Protein AF-J9EXS9-F1 (afdb_monomer)

pLDDT: mean 72.73, std 11.35, range [44.78, 90.0]

InterPro domains:
  IPR000276 G protein-coupled receptor, rhodopsin-like [PF00001] (3-166)
  IPR017452 GPCR, rhodopsin-like, 7TM [PS50262] (1-184)
  IPR052954 GPCR_Ligand_Interaction [PTHR46641] (2-183)

Structure (mmCIF, N/CA/C/O backbone):
data_AF-J9EXS9-F1
#
_entry.id   AF-J9EXS9-F1
#
loop_
_atom_site.group_PDB
_atom_site.id
_atom_site.type_symbol
_atom_site.label_atom_id
_atom_site.label_alt_id
_atom_site.label_comp_id
_atom_site.label_asym_id
_atom_site.label_entity_id
_atom_site.label_seq_id
_atom_site.pdbx_PDB_ins_code
_atom_site.Cartn_x
_atom_site.Cartn_y
_atom_site.Cartn_z
_atom_site.occupancy
_atom_site.B_iso_or_equiv
_atom_site.auth_seq_id
_atom_site.auth_comp_id
_atom_site.auth_asym_id
_atom_site.auth_atom_id
_atom_site.pdbx_PDB_model_num
ATOM 1 N N . MET A 1 1 ? 13.878 10.535 8.252 1.00 47.38 1 MET A N 1
ATOM 2 C CA . MET A 1 1 ? 14.047 11.135 9.601 1.00 47.38 1 MET A CA 1
ATOM 3 C C . MET A 1 1 ? 12.723 11.666 10.164 1.00 47.38 1 MET A C 1
ATOM 5 O O . MET A 1 1 ? 12.396 11.347 11.299 1.00 47.38 1 MET A O 1
ATOM 9 N N . THR A 1 2 ? 11.905 12.379 9.381 1.00 45.53 2 THR A N 1
ATOM 10 C CA . THR A 1 2 ? 10.565 12.872 9.781 1.00 45.53 2 THR A CA 1
ATOM 11 C C . THR A 1 2 ? 9.532 11.770 10.065 1.00 45.53 2 THR A C 1
ATOM 13 O O . THR A 1 2 ? 8.655 11.954 10.902 1.00 45.53 2 THR A O 1
ATOM 16 N N . THR A 1 3 ? 9.672 10.581 9.473 1.00 48.91 3 THR A N 1
ATOM 17 C CA . THR A 1 3 ? 8.828 9.413 9.782 1.00 48.91 3 THR A CA 1
ATOM 18 C C . THR A 1 3 ? 9.137 8.786 11.145 1.00 48.91 3 THR A C 1
ATOM 20 O O . THR A 1 3 ? 8.226 8.304 11.808 1.00 48.91 3 THR A O 1
ATOM 23 N N . GLY A 1 4 ? 10.385 8.851 11.623 1.00 53.47 4 GLY A N 1
ATOM 24 C CA . GLY A 1 4 ? 10.795 8.252 12.900 1.00 53.47 4 GLY A CA 1
ATOM 25 C C . GLY A 1 4 ? 10.179 8.941 14.122 1.00 53.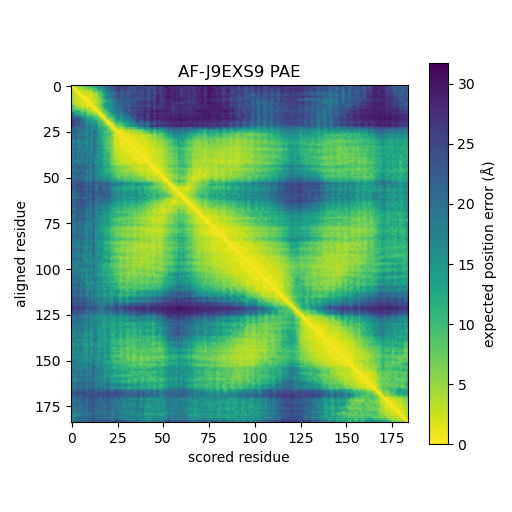47 4 GLY A C 1
ATOM 26 O O . GLY A 1 4 ? 9.710 8.268 15.037 1.00 53.47 4 GLY A O 1
ATOM 27 N N . MET A 1 5 ? 10.091 10.277 14.107 1.00 54.56 5 MET A N 1
ATOM 28 C CA . MET A 1 5 ? 9.453 11.059 15.180 1.00 54.56 5 MET A CA 1
ATOM 29 C C . MET A 1 5 ? 7.928 10.883 15.200 1.00 54.56 5 MET A C 1
ATOM 31 O O . MET A 1 5 ? 7.323 10.808 16.273 1.00 54.56 5 MET A O 1
ATOM 35 N N . SER A 1 6 ? 7.315 10.737 14.022 1.00 49.94 6 SER A N 1
ATOM 36 C CA . SER A 1 6 ? 5.894 10.408 13.887 1.00 49.94 6 SER A CA 1
ATOM 37 C C . SER A 1 6 ? 5.598 8.981 14.348 1.00 49.94 6 SER A C 1
ATOM 39 O O . SER A 1 6 ? 4.596 8.770 15.021 1.00 49.94 6 SER A O 1
ATOM 41 N N . VAL A 1 7 ? 6.493 8.021 14.090 1.00 62.84 7 VAL A N 1
ATOM 42 C CA . VAL A 1 7 ? 6.386 6.638 14.586 1.00 62.84 7 VAL A CA 1
ATOM 43 C C . VAL A 1 7 ? 6.587 6.569 16.099 1.00 62.84 7 VAL A C 1
ATOM 45 O O . VAL A 1 7 ? 5.831 5.877 16.767 1.00 62.84 7 VAL A O 1
ATOM 48 N N . HIS A 1 8 ? 7.522 7.326 16.676 1.00 55.06 8 HIS A N 1
ATOM 49 C CA . HIS A 1 8 ? 7.721 7.368 18.129 1.00 55.06 8 HIS A CA 1
ATOM 50 C C . HIS A 1 8 ? 6.489 7.929 18.861 1.00 55.06 8 HIS A C 1
ATOM 52 O O . HIS A 1 8 ? 6.029 7.356 19.851 1.00 55.06 8 HIS A O 1
ATOM 58 N N . ARG A 1 9 ? 5.882 9.004 18.331 1.00 61.94 9 ARG A N 1
ATOM 59 C CA . ARG A 1 9 ? 4.603 9.518 18.849 1.00 61.94 9 ARG A CA 1
ATOM 60 C C . ARG A 1 9 ? 3.434 8.574 18.560 1.00 61.94 9 ARG A C 1
ATOM 62 O O . ARG A 1 9 ? 2.596 8.399 19.434 1.00 61.94 9 ARG A O 1
ATOM 69 N N . TYR A 1 10 ? 3.393 7.917 17.402 1.00 54.88 10 TYR A N 1
ATOM 70 C CA . TYR A 1 10 ? 2.366 6.925 17.070 1.00 54.88 10 TYR A CA 1
ATOM 71 C C . TYR A 1 10 ? 2.441 5.704 17.992 1.00 54.88 10 TYR A C 1
ATOM 73 O O . TYR A 1 10 ? 1.424 5.274 18.510 1.00 54.88 10 TYR A O 1
ATOM 81 N N . ILE A 1 11 ? 3.627 5.180 18.291 1.00 59.03 11 ILE A N 1
ATOM 82 C CA . ILE A 1 11 ? 3.802 4.062 19.226 1.00 59.03 11 ILE A CA 1
ATOM 83 C C . ILE A 1 11 ? 3.424 4.493 20.651 1.00 59.03 11 ILE A C 1
ATOM 85 O O . ILE A 1 11 ? 2.763 3.739 21.351 1.00 59.03 11 ILE A O 1
ATOM 89 N N . GLY A 1 12 ? 3.739 5.721 21.069 1.00 48.00 12 GLY A N 1
ATOM 90 C CA . GLY A 1 12 ? 3.313 6.240 22.376 1.00 48.00 12 GLY A CA 1
ATOM 91 C C . GLY A 1 12 ? 1.805 6.523 22.501 1.00 48.00 12 GLY A C 1
ATOM 92 O O . GLY A 1 12 ? 1.259 6.439 23.599 1.00 48.00 12 GLY A O 1
ATOM 93 N N . VAL A 1 13 ? 1.120 6.846 21.395 1.00 47.88 13 VAL A N 1
ATOM 94 C CA . VAL A 1 13 ? -0.291 7.302 21.378 1.00 47.88 13 VAL A CA 1
ATOM 95 C C . VAL A 1 13 ? -1.271 6.230 20.883 1.00 47.88 13 VAL A C 1
ATOM 97 O O . VAL A 1 13 ? -2.438 6.251 21.265 1.00 47.88 13 VAL A O 1
ATOM 100 N N . CYS A 1 14 ? -0.817 5.280 20.064 1.00 51.56 14 CYS A N 1
ATOM 101 C CA . CYS A 1 14 ? -1.625 4.221 19.450 1.00 51.56 14 CYS A CA 1
ATOM 102 C C . CYS A 1 14 ? -1.530 2.873 20.188 1.00 51.56 14 CYS A C 1
ATOM 104 O O . CYS A 1 14 ? -2.340 1.983 19.942 1.00 51.56 14 CYS A O 1
ATOM 106 N N . LEU A 1 15 ? -0.603 2.735 21.147 1.00 57.59 15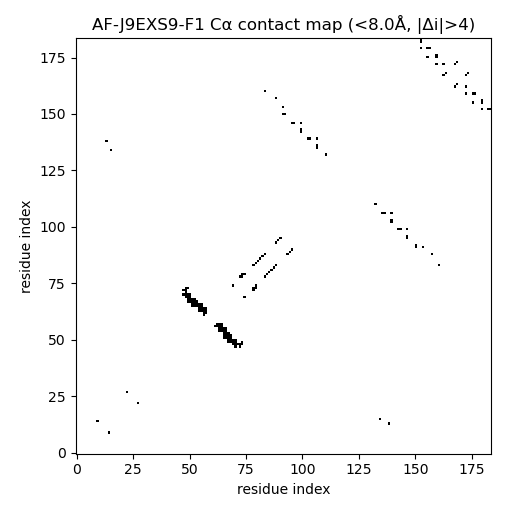 LEU A N 1
ATOM 107 C CA . LEU A 1 15 ? -0.531 1.600 22.078 1.00 57.59 15 LEU A CA 1
ATOM 108 C C . LEU A 1 15 ? -1.113 1.856 23.491 1.00 57.59 15 LEU A C 1
ATOM 110 O O . LEU A 1 15 ? -0.590 1.303 24.460 1.00 57.59 15 LEU A O 1
ATOM 114 N N . PRO A 1 16 ? -2.221 2.598 23.703 1.00 51.78 16 PRO A N 1
ATOM 115 C CA . PRO A 1 16 ? -2.965 2.421 24.926 1.00 51.78 16 PRO A CA 1
ATOM 116 C C . PRO A 1 16 ? -3.838 1.165 24.772 1.00 51.78 16 PRO A C 1
ATOM 118 O O . PRO A 1 16 ? -4.859 1.169 24.096 1.00 51.78 16 PRO A O 1
ATOM 121 N N . PHE A 1 17 ? -3.456 0.124 25.515 1.00 50.19 17 PHE A N 1
ATOM 122 C CA . PHE A 1 17 ? -4.386 -0.788 26.194 1.00 50.19 17 PHE A CA 1
ATOM 123 C C . PHE A 1 17 ? -5.139 -1.862 25.374 1.00 50.19 17 PHE A C 1
ATOM 125 O O . PHE A 1 17 ? -6.326 -1.743 25.098 1.00 50.19 17 PHE A O 1
ATOM 132 N N . LYS A 1 18 ? -4.485 -3.016 25.154 1.00 44.81 18 LYS A N 1
ATOM 133 C CA . LYS A 1 18 ? -4.826 -4.333 25.772 1.00 44.81 18 LYS A CA 1
ATOM 134 C C . LYS A 1 18 ? -4.000 -5.467 25.139 1.00 44.81 18 LYS A C 1
ATOM 136 O O . LYS A 1 18 ? -4.508 -6.408 24.534 1.00 44.81 18 LYS A O 1
ATOM 141 N N . THR A 1 19 ? -2.687 -5.405 25.324 1.00 44.88 19 THR A N 1
ATOM 142 C CA . THR A 1 19 ? -1.722 -6.364 24.757 1.00 44.88 19 THR A CA 1
ATOM 143 C C . THR A 1 19 ? -1.354 -7.481 25.739 1.00 44.88 19 THR A C 1
ATOM 145 O O . THR A 1 19 ? -0.181 -7.789 25.904 1.00 44.88 19 THR A O 1
ATOM 148 N N . SER A 1 20 ? -2.325 -8.090 26.429 1.00 45.16 20 SER A N 1
ATOM 149 C CA . SER A 1 20 ? -2.002 -9.191 27.358 1.00 45.16 20 SER A CA 1
ATOM 150 C C . SER A 1 20 ? -2.749 -10.501 27.093 1.00 45.16 20 SER A C 1
ATOM 152 O O . SER A 1 20 ? -2.193 -11.561 27.358 1.00 45.16 20 SER A O 1
ATOM 154 N N . THR A 1 21 ? -3.939 -10.491 26.481 1.00 47.03 21 THR A N 1
ATOM 155 C CA . THR A 1 21 ? -4.740 -11.731 26.364 1.00 47.03 21 THR A CA 1
ATOM 156 C C . THR A 1 21 ? -5.117 -12.166 24.945 1.00 47.03 21 THR A C 1
ATOM 158 O O . THR A 1 21 ? -5.264 -13.363 24.715 1.00 47.03 21 THR A O 1
ATOM 161 N N . LEU A 1 22 ? -5.225 -11.263 23.962 1.00 50.50 22 LEU A N 1
ATOM 162 C CA . LEU A 1 22 ? -5.700 -11.621 22.607 1.00 50.50 22 LEU A CA 1
ATOM 163 C C . LEU A 1 22 ? -4.576 -11.876 21.586 1.00 50.50 22 LEU A C 1
ATOM 165 O O . LEU A 1 22 ? -4.669 -12.787 20.755 1.00 50.50 22 LEU A O 1
ATOM 169 N N . LEU A 1 23 ? -3.466 -11.146 21.686 1.00 53.94 23 LEU A N 1
ATOM 170 C CA . LEU A 1 23 ? -2.300 -11.298 20.819 1.00 53.94 23 LEU A CA 1
ATOM 171 C C . LEU A 1 23 ? -1.182 -11.993 21.602 1.00 53.94 23 LEU A C 1
ATOM 173 O O . LEU A 1 23 ? -0.349 -11.343 22.224 1.00 53.94 23 LEU A O 1
ATOM 177 N N . LYS A 1 24 ? -1.133 -13.330 21.561 1.00 61.69 24 LYS A N 1
ATOM 178 C CA . LYS A 1 24 ? 0.101 -14.041 21.932 1.00 61.69 24 LYS A CA 1
ATOM 179 C C . LYS A 1 24 ? 1.231 -13.462 21.078 1.00 61.69 24 LYS A C 1
ATOM 181 O O . LYS A 1 24 ? 1.149 -13.5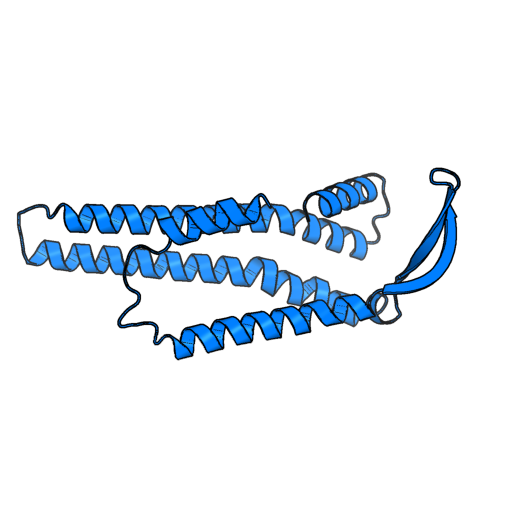52 19.853 1.00 61.69 24 LYS A O 1
ATOM 186 N N . THR A 1 25 ? 2.263 -12.903 21.707 1.00 65.00 25 THR A N 1
ATOM 187 C CA . THR A 1 25 ? 3.398 -12.214 21.063 1.00 65.00 25 THR A CA 1
ATOM 188 C C . THR A 1 25 ? 3.993 -13.016 19.898 1.00 65.00 25 THR A C 1
ATOM 190 O O . THR A 1 25 ? 4.372 -12.447 18.879 1.00 65.00 25 THR A O 1
ATOM 193 N N . ALA A 1 26 ? 3.973 -14.351 19.991 1.00 72.69 26 ALA A N 1
ATOM 194 C CA . ALA A 1 26 ? 4.387 -15.262 18.924 1.00 72.69 26 ALA A CA 1
ATOM 195 C C . ALA A 1 26 ? 3.567 -15.127 17.622 1.00 72.69 26 ALA A C 1
ATOM 197 O O . ALA A 1 26 ? 4.149 -15.063 16.544 1.00 72.69 26 ALA A O 1
ATOM 198 N N . ARG A 1 27 ? 2.230 -15.031 17.697 1.00 74.44 27 ARG A N 1
ATOM 199 C CA . ARG A 1 27 ? 1.368 -14.897 16.504 1.00 74.44 27 ARG A CA 1
ATOM 200 C C . ARG A 1 27 ? 1.580 -13.559 15.803 1.00 74.44 27 ARG A C 1
ATOM 202 O O . ARG A 1 27 ? 1.634 -13.509 14.581 1.00 74.44 27 ARG A O 1
ATOM 209 N N . VAL A 1 28 ? 1.760 -12.494 16.583 1.00 74.75 28 VAL A N 1
ATOM 210 C CA . VAL A 1 28 ? 2.062 -11.153 16.055 1.00 74.75 28 VAL A CA 1
ATOM 211 C C . VAL A 1 28 ? 3.414 -11.139 15.364 1.00 74.75 28 VAL A C 1
ATOM 213 O O . VAL A 1 28 ? 3.541 -10.607 14.268 1.00 74.75 28 VAL A O 1
ATOM 216 N N . ARG A 1 29 ? 4.419 -11.771 15.977 1.00 75.69 29 ARG A N 1
ATOM 217 C CA . ARG A 1 29 ? 5.761 -11.869 15.404 1.00 75.69 29 ARG A CA 1
ATOM 218 C C . ARG A 1 29 ? 5.755 -12.627 14.079 1.00 75.69 29 ARG A C 1
ATOM 220 O O . ARG A 1 29 ? 6.375 -12.159 13.132 1.00 75.69 29 ARG A O 1
ATOM 227 N N . ILE A 1 30 ? 5.027 -13.743 13.991 1.00 82.88 30 ILE A N 1
ATOM 228 C CA . ILE A 1 30 ? 4.861 -14.496 12.736 1.00 82.88 30 ILE A CA 1
ATOM 229 C C . ILE A 1 30 ? 4.159 -13.639 11.677 1.00 82.88 30 ILE A C 1
ATOM 231 O O . ILE A 1 30 ? 4.615 -13.595 10.540 1.00 82.88 30 ILE A O 1
ATOM 235 N N . PHE A 1 31 ? 3.100 -12.913 12.046 1.00 78.88 31 PHE A N 1
ATOM 236 C CA . PHE A 1 31 ? 2.395 -12.018 11.126 1.00 78.88 31 PHE A CA 1
ATOM 237 C C . PHE A 1 31 ? 3.306 -10.903 10.586 1.00 78.88 31 PHE A C 1
ATOM 239 O O . PHE A 1 31 ? 3.368 -10.692 9.379 1.00 78.88 31 PHE A O 1
ATOM 246 N N . ILE A 1 32 ? 4.074 -10.241 11.457 1.00 79.56 32 ILE A N 1
ATOM 247 C CA . ILE A 1 32 ? 5.031 -9.199 11.052 1.00 79.56 32 ILE A CA 1
ATOM 248 C C . ILE A 1 32 ? 6.126 -9.781 10.149 1.00 79.56 32 ILE A C 1
ATOM 250 O O . ILE A 1 32 ? 6.434 -9.197 9.115 1.00 79.56 32 ILE A O 1
ATOM 254 N N . LEU A 1 33 ? 6.698 -10.938 10.502 1.00 85.62 33 LEU A N 1
ATOM 255 C CA . LEU A 1 33 ? 7.713 -11.601 9.676 1.00 85.62 33 LEU A CA 1
ATOM 256 C C . LEU A 1 33 ? 7.159 -12.011 8.308 1.00 85.62 33 LEU A C 1
ATOM 258 O O . LEU A 1 33 ? 7.846 -11.852 7.304 1.00 85.62 33 LEU A O 1
ATOM 262 N N . SER A 1 34 ? 5.915 -12.486 8.259 1.00 85.19 34 SER A N 1
ATOM 263 C CA . SER A 1 34 ? 5.229 -12.808 7.008 1.00 85.19 34 SER A CA 1
ATOM 264 C C . SER A 1 34 ? 5.035 -11.566 6.138 1.00 85.19 34 SER A C 1
ATOM 266 O O . SER A 1 34 ? 5.348 -11.619 4.952 1.00 85.19 34 SER A O 1
ATOM 268 N N . LEU A 1 35 ? 4.614 -10.436 6.717 1.00 82.69 35 LEU A N 1
ATOM 269 C CA . LEU A 1 35 ? 4.498 -9.167 5.993 1.00 82.69 35 LEU A CA 1
ATOM 270 C C . LEU A 1 35 ? 5.848 -8.670 5.467 1.00 82.69 35 LEU A C 1
ATOM 272 O O . LEU A 1 35 ? 5.924 -8.203 4.333 1.00 82.69 35 LEU A O 1
ATOM 276 N N . LEU A 1 36 ? 6.916 -8.787 6.259 1.00 83.25 36 LEU A N 1
ATOM 277 C CA . LEU A 1 36 ? 8.266 -8.414 5.831 1.00 83.25 36 LEU A CA 1
ATOM 278 C C . LEU A 1 36 ? 8.765 -9.311 4.696 1.00 83.25 36 LEU A C 1
ATOM 280 O O . LEU A 1 36 ? 9.259 -8.803 3.693 1.00 83.25 36 LEU A O 1
ATOM 284 N N . GLY A 1 37 ? 8.595 -10.629 4.822 1.00 88.12 37 GLY A N 1
ATOM 285 C CA . GLY A 1 37 ? 8.959 -11.582 3.775 1.00 88.12 37 GLY A CA 1
ATOM 286 C C . GLY A 1 37 ? 8.172 -11.346 2.487 1.00 88.12 37 GLY A C 1
ATOM 287 O O . GLY A 1 37 ? 8.758 -11.283 1.410 1.00 88.12 37 GLY A O 1
ATOM 288 N N . PHE A 1 38 ? 6.860 -11.130 2.599 1.00 86.31 38 PHE A N 1
ATOM 289 C CA . PHE A 1 38 ? 6.005 -10.784 1.468 1.00 86.31 38 PHE A CA 1
ATOM 290 C C . PHE A 1 38 ? 6.430 -9.465 0.815 1.00 86.31 38 PHE A C 1
ATOM 292 O O . PHE A 1 38 ? 6.540 -9.399 -0.404 1.00 86.31 38 PHE A O 1
ATOM 299 N N . SER A 1 39 ? 6.731 -8.435 1.611 1.00 81.25 39 SER A N 1
ATOM 300 C CA . SER A 1 39 ? 7.224 -7.152 1.106 1.00 81.25 39 SER A CA 1
ATOM 301 C C . SER A 1 39 ? 8.535 -7.317 0.339 1.00 81.25 39 SER A C 1
ATOM 303 O O . SER A 1 39 ? 8.660 -6.803 -0.770 1.00 81.25 39 SER A O 1
ATOM 305 N N . LEU A 1 40 ? 9.495 -8.079 0.869 1.00 85.44 40 LEU A N 1
ATOM 306 C CA . LEU A 1 40 ? 10.756 -8.349 0.175 1.00 85.44 40 LEU A CA 1
ATOM 307 C C . LEU A 1 40 ? 10.527 -9.092 -1.142 1.00 85.44 40 LEU A C 1
ATOM 309 O O . LEU A 1 40 ? 11.044 -8.667 -2.170 1.00 85.44 40 LEU A O 1
ATOM 313 N N . LEU A 1 41 ? 9.716 -10.150 -1.132 1.00 86.88 41 LEU A N 1
ATOM 314 C CA . LEU A 1 41 ? 9.386 -10.926 -2.330 1.00 86.88 41 LEU A CA 1
ATOM 315 C C . LEU A 1 41 ? 8.643 -10.093 -3.379 1.00 86.88 41 LEU A C 1
ATOM 317 O O . LEU A 1 41 ? 8.913 -10.218 -4.566 1.00 86.88 41 LEU A O 1
ATOM 321 N N . PHE A 1 42 ? 7.723 -9.226 -2.963 1.00 82.62 42 PHE A N 1
ATOM 322 C CA . PHE A 1 42 ? 6.989 -8.369 -3.888 1.00 82.62 42 PHE A CA 1
ATOM 323 C C . PHE A 1 42 ? 7.869 -7.247 -4.453 1.00 82.62 42 PHE A C 1
ATOM 325 O O . PHE A 1 42 ? 7.718 -6.867 -5.606 1.00 82.62 42 PHE A O 1
ATOM 332 N N . ASN A 1 43 ? 8.815 -6.723 -3.670 1.00 81.56 43 ASN A N 1
ATOM 333 C CA . ASN A 1 43 ? 9.740 -5.693 -4.141 1.00 81.56 43 ASN A CA 1
ATOM 334 C C . ASN A 1 43 ? 10.931 -6.268 -4.923 1.00 81.56 43 ASN A C 1
ATOM 336 O O . ASN A 1 43 ? 11.525 -5.545 -5.718 1.00 81.56 43 ASN A O 1
ATOM 340 N N . ILE A 1 44 ? 11.285 -7.550 -4.761 1.00 84.94 44 ILE A N 1
ATOM 341 C CA . ILE A 1 44 ? 12.411 -8.142 -5.499 1.00 84.94 44 ILE A CA 1
ATOM 342 C C . ILE A 1 44 ? 12.150 -8.162 -7.009 1.00 84.94 44 ILE A C 1
ATOM 344 O O . ILE A 1 44 ? 13.074 -7.973 -7.795 1.00 84.94 44 ILE A O 1
ATOM 348 N N . THR A 1 45 ? 10.890 -8.322 -7.427 1.00 81.38 45 THR A N 1
ATOM 349 C CA . THR A 1 45 ? 10.507 -8.358 -8.846 1.00 81.38 45 THR A CA 1
ATOM 350 C C . THR A 1 45 ? 10.839 -7.046 -9.558 1.00 81.38 45 THR A C 1
ATOM 352 O O . THR A 1 45 ? 11.278 -7.079 -10.705 1.00 81.38 45 THR A O 1
ATOM 355 N N . ARG A 1 46 ? 10.767 -5.903 -8.856 1.00 79.81 46 ARG A N 1
ATOM 356 C CA . ARG A 1 46 ? 11.159 -4.581 -9.379 1.00 79.81 46 ARG A CA 1
ATOM 357 C C . ARG A 1 46 ? 12.621 -4.518 -9.813 1.00 79.81 46 ARG A C 1
ATOM 359 O O . ARG A 1 46 ? 12.917 -3.833 -10.787 1.00 79.81 46 ARG A O 1
ATOM 366 N N . PHE A 1 47 ? 13.530 -5.230 -9.144 1.00 81.81 47 PHE A N 1
ATOM 367 C CA . PHE A 1 47 ? 14.942 -5.248 -9.549 1.00 81.81 47 PHE A CA 1
ATOM 368 C C . PHE A 1 47 ? 15.137 -5.902 -10.918 1.00 81.81 47 PHE A C 1
ATOM 370 O O . PHE A 1 47 ? 16.007 -5.489 -11.677 1.00 81.81 47 PHE A O 1
ATOM 377 N N . PHE A 1 48 ? 14.298 -6.877 -11.267 1.00 82.88 48 PHE A N 1
ATOM 378 C CA . PHE A 1 48 ? 14.360 -7.565 -12.556 1.00 82.88 48 PHE A CA 1
ATOM 379 C C . PHE A 1 48 ? 13.638 -6.813 -13.683 1.00 82.88 48 PHE A C 1
ATOM 381 O O . PHE A 1 48 ? 13.742 -7.197 -14.850 1.00 82.88 48 PHE A O 1
ATOM 388 N N . GLU A 1 49 ? 12.915 -5.735 -13.373 1.00 80.62 49 GLU A N 1
ATOM 389 C CA . GLU A 1 49 ? 12.200 -4.915 -14.359 1.00 80.62 49 GLU A CA 1
ATOM 390 C C . GLU A 1 49 ? 13.097 -3.903 -15.082 1.00 80.62 49 GLU A C 1
ATOM 392 O O . GLU A 1 49 ? 12.737 -3.428 -16.162 1.00 80.62 49 GLU A O 1
ATOM 397 N N . VAL A 1 50 ? 14.261 -3.576 -14.518 1.00 84.00 50 VAL A N 1
ATOM 398 C CA . VAL A 1 50 ? 15.160 -2.542 -15.039 1.00 84.00 50 VAL A CA 1
ATOM 399 C C . VAL A 1 50 ? 16.519 -3.149 -15.357 1.00 84.00 50 VAL A C 1
ATOM 401 O O . VAL A 1 50 ? 17.094 -3.872 -14.549 1.00 84.00 50 VAL A O 1
ATOM 404 N N . ARG A 1 51 ? 17.051 -2.838 -16.541 1.00 83.94 51 ARG A N 1
ATOM 405 C CA . ARG A 1 51 ? 18.401 -3.230 -16.960 1.00 83.94 51 ARG A CA 1
ATOM 406 C C . ARG A 1 51 ? 19.243 -1.999 -17.274 1.00 83.94 51 ARG A C 1
ATOM 408 O O . ARG A 1 51 ? 18.750 -1.040 -17.867 1.00 83.94 51 ARG A O 1
ATOM 415 N N . VAL A 1 52 ? 20.516 -2.042 -16.893 1.00 83.12 52 VAL A N 1
ATOM 416 C CA . VAL A 1 52 ? 21.506 -1.028 -17.273 1.00 83.12 52 VAL A CA 1
ATOM 417 C C . VAL A 1 52 ? 22.104 -1.449 -18.605 1.00 83.12 52 VAL A C 1
ATOM 419 O O . VAL A 1 52 ? 22.637 -2.551 -18.708 1.00 83.12 52 VAL A O 1
ATOM 422 N N . VAL A 1 53 ? 21.970 -0.604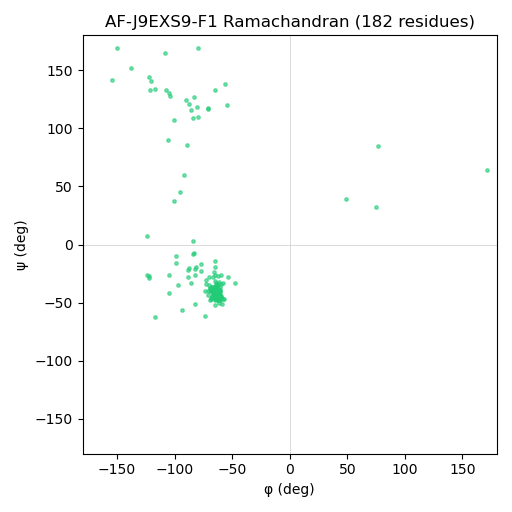 -19.625 1.00 81.19 53 VAL A N 1
ATOM 423 C CA . VAL A 1 53 ? 22.432 -0.949 -20.980 1.00 81.19 53 VAL A CA 1
ATOM 424 C C . VAL A 1 53 ? 23.726 -0.225 -21.330 1.00 81.19 53 VAL A C 1
ATOM 426 O O . VAL A 1 53 ? 24.615 -0.856 -21.877 1.00 81.19 53 VAL A O 1
ATOM 429 N N . ASN A 1 54 ? 23.855 1.061 -20.987 1.00 81.06 54 ASN A N 1
ATOM 430 C CA . ASN A 1 54 ? 25.013 1.897 -21.326 1.00 81.06 54 ASN A CA 1
ATOM 431 C C . ASN A 1 54 ? 25.248 2.980 -20.265 1.00 81.06 54 ASN A C 1
ATOM 433 O O . ASN A 1 54 ? 24.370 3.240 -19.446 1.00 81.06 54 ASN A O 1
ATOM 437 N N . ASN A 1 55 ? 26.390 3.666 -20.334 1.00 85.12 55 ASN A N 1
ATOM 438 C CA . ASN A 1 55 ? 26.655 4.883 -19.565 1.00 85.12 55 ASN A CA 1
ATOM 439 C C . ASN A 1 55 ? 26.567 6.105 -20.488 1.00 85.12 55 ASN A C 1
ATOM 441 O O . ASN A 1 55 ? 27.183 6.125 -21.551 1.00 85.12 55 ASN A O 1
ATOM 445 N N . CYS A 1 56 ? 25.812 7.125 -20.085 1.00 84.25 56 CYS A N 1
ATOM 446 C CA . CYS A 1 56 ? 25.692 8.392 -20.801 1.00 84.25 56 CYS A CA 1
ATOM 447 C C . CYS A 1 56 ? 26.443 9.490 -20.041 1.00 84.25 56 CYS A C 1
ATOM 449 O O . CYS A 1 56 ? 26.292 9.622 -18.825 1.00 84.25 56 CYS A O 1
ATOM 451 N N . PHE A 1 57 ? 27.252 10.281 -20.745 1.00 87.81 57 PHE A N 1
ATOM 452 C CA . PHE A 1 57 ? 27.937 11.424 -20.148 1.00 87.81 57 PHE A CA 1
ATOM 453 C C . PHE A 1 57 ? 26.987 12.621 -20.059 1.00 87.81 57 PHE A C 1
ATOM 455 O O . PHE A 1 57 ? 26.506 13.120 -21.078 1.00 87.81 57 PHE A O 1
ATOM 462 N N . ARG A 1 58 ? 26.717 13.102 -18.841 1.00 84.19 58 ARG A N 1
ATOM 463 C CA . ARG A 1 58 ? 25.890 14.293 -18.620 1.00 84.19 58 ARG A CA 1
ATOM 464 C C . ARG A 1 58 ? 26.784 15.504 -18.357 1.00 84.19 58 ARG A C 1
ATOM 466 O O . ARG A 1 58 ? 27.314 15.666 -17.260 1.00 84.19 58 ARG A O 1
ATOM 473 N N . SER A 1 59 ? 26.858 16.400 -19.341 1.00 86.62 59 SER A N 1
ATOM 474 C CA . SER A 1 59 ? 27.673 17.626 -19.302 1.00 86.62 59 SER A CA 1
ATOM 475 C C . SER A 1 59 ? 27.342 18.567 -18.136 1.00 86.62 59 SER A C 1
ATOM 477 O O . SER A 1 59 ? 28.239 19.180 -17.578 1.00 86.62 59 SER A O 1
ATOM 479 N N . ASN A 1 60 ? 26.076 18.639 -17.707 1.00 87.31 60 ASN A N 1
ATOM 480 C CA . ASN A 1 60 ? 25.639 19.520 -16.610 1.00 87.31 60 ASN A CA 1
ATOM 481 C C . ASN A 1 60 ? 26.217 19.157 -15.229 1.00 87.31 60 ASN A C 1
ATOM 483 O O . ASN A 1 60 ? 26.257 20.008 -14.350 1.00 87.31 60 ASN A O 1
ATOM 487 N N . ILE A 1 61 ? 26.628 17.903 -15.021 1.00 88.06 61 ILE A N 1
ATOM 488 C CA . ILE A 1 61 ? 27.206 17.435 -13.748 1.00 88.06 61 ILE A CA 1
ATOM 489 C C . ILE A 1 61 ? 28.592 16.803 -13.936 1.00 88.06 61 ILE A C 1
ATOM 491 O O . ILE A 1 61 ? 29.132 16.224 -13.000 1.00 88.06 61 ILE A O 1
ATOM 495 N N . ASN A 1 62 ? 29.143 16.892 -15.152 1.00 90.00 62 ASN A N 1
ATOM 496 C CA . ASN A 1 62 ? 30.443 16.352 -15.546 1.00 90.00 62 ASN A CA 1
ATOM 497 C C . ASN A 1 62 ? 30.677 14.882 -15.127 1.00 90.00 62 ASN A C 1
ATOM 499 O O . ASN A 1 62 ? 31.773 14.507 -14.715 1.00 90.00 62 ASN A O 1
ATOM 503 N N . ALA A 1 63 ? 29.638 14.043 -15.224 1.00 88.50 63 ALA A N 1
ATOM 504 C CA . ALA A 1 63 ? 29.672 12.655 -14.759 1.00 88.50 63 ALA A CA 1
ATOM 505 C C . ALA A 1 63 ? 29.002 11.680 -15.740 1.00 88.50 63 ALA A C 1
ATOM 507 O O . ALA A 1 63 ? 28.071 12.036 -16.470 1.00 88.50 63 ALA A O 1
ATOM 508 N N . PHE A 1 64 ? 29.463 10.426 -15.723 1.00 86.62 64 PHE A N 1
ATOM 509 C CA . PHE A 1 64 ? 28.823 9.309 -16.418 1.00 86.62 64 PHE A CA 1
ATOM 510 C C . PHE A 1 64 ? 27.682 8.746 -15.569 1.00 86.62 64 PHE A C 1
ATOM 512 O O . PHE A 1 64 ? 27.883 8.391 -14.410 1.00 86.62 64 PHE A O 1
ATOM 519 N N . ILE A 1 65 ? 26.491 8.647 -16.157 1.00 85.44 65 ILE A N 1
ATOM 520 C CA . ILE A 1 65 ? 25.288 8.132 -15.500 1.00 85.44 65 ILE A CA 1
ATOM 521 C C . ILE A 1 65 ? 24.832 6.867 -16.235 1.00 85.44 65 ILE A C 1
ATOM 523 O O . ILE A 1 65 ? 24.757 6.886 -17.469 1.00 85.44 65 ILE A O 1
ATOM 527 N N . PRO A 1 66 ? 24.497 5.778 -15.523 1.00 84.44 66 PRO A N 1
ATOM 528 C CA . PRO A 1 66 ? 23.935 4.587 -16.147 1.00 84.44 66 PRO A CA 1
ATOM 529 C C . PRO A 1 66 ? 22.560 4.882 -16.761 1.00 84.44 66 PRO A C 1
ATOM 531 O O . PRO A 1 66 ? 21.682 5.471 -16.130 1.00 84.44 66 PRO A O 1
ATOM 534 N N . VAL A 1 67 ? 22.364 4.442 -18.001 1.00 81.81 67 VAL A N 1
ATOM 535 C CA . VAL A 1 67 ? 21.092 4.497 -18.722 1.00 81.81 67 VAL A CA 1
ATOM 536 C C . VAL A 1 67 ? 20.280 3.258 -18.368 1.00 81.81 67 VAL A C 1
ATOM 538 O O . VAL A 1 67 ? 20.668 2.125 -18.671 1.00 81.81 67 VAL A O 1
ATOM 541 N N . LEU A 1 68 ? 19.141 3.498 -17.723 1.00 82.75 68 LEU A N 1
ATOM 542 C CA . LEU A 1 68 ? 18.181 2.483 -17.310 1.00 82.75 68 LEU A CA 1
ATOM 543 C C . LEU A 1 68 ? 17.155 2.277 -18.426 1.00 82.75 68 LEU A C 1
ATOM 545 O O . LEU A 1 68 ? 16.504 3.226 -18.860 1.00 82.75 68 LEU A O 1
ATOM 549 N N . VAL A 1 69 ? 17.005 1.037 -18.884 1.00 80.50 69 VAL A N 1
ATOM 550 C CA . VAL A 1 69 ? 16.042 0.649 -19.925 1.00 80.50 69 VAL A CA 1
ATOM 551 C C . VAL A 1 69 ? 15.124 -0.436 -19.353 1.00 80.50 69 VAL A C 1
ATOM 553 O O . VAL A 1 69 ? 15.597 -1.280 -18.582 1.00 80.50 69 VAL A O 1
ATOM 556 N N . PRO A 1 70 ? 13.824 -0.464 -19.707 1.00 82.62 70 PRO A N 1
ATOM 557 C CA . PRO A 1 70 ? 12.937 -1.554 -19.312 1.00 82.62 70 PRO A CA 1
ATOM 558 C C . PRO A 1 70 ? 13.477 -2.916 -19.779 1.00 82.62 70 PRO A C 1
ATOM 560 O O . PRO A 1 70 ? 13.982 -3.063 -20.900 1.00 82.62 70 PRO A O 1
ATOM 563 N N . SER A 1 71 ? 13.387 -3.921 -18.905 1.00 85.50 71 SER A N 1
ATOM 564 C CA . SER A 1 71 ? 13.736 -5.307 -19.220 1.00 85.50 71 SER A CA 1
ATOM 565 C C . SER A 1 71 ? 12.612 -6.012 -19.991 1.00 85.50 71 SER A C 1
ATOM 567 O O . SER A 1 71 ? 11.481 -5.529 -20.063 1.00 85.50 71 SER A O 1
ATOM 569 N N . ASN A 1 72 ? 12.897 -7.200 -20.536 1.00 84.38 72 ASN A N 1
ATOM 570 C CA . ASN A 1 72 ? 11.888 -8.019 -21.224 1.00 84.38 72 ASN A CA 1
ATOM 571 C C . ASN A 1 72 ? 10.709 -8.396 -20.305 1.00 84.38 72 ASN A C 1
ATOM 573 O O . ASN A 1 72 ? 9.599 -8.604 -20.788 1.00 84.38 72 ASN A O 1
ATOM 577 N N . LEU A 1 73 ? 10.934 -8.447 -18.985 1.00 82.56 73 LEU A N 1
ATOM 578 C CA . LEU A 1 73 ? 9.882 -8.692 -17.998 1.00 82.56 73 LEU A CA 1
ATOM 579 C C . LEU A 1 73 ? 8.915 -7.504 -17.919 1.00 82.56 73 LEU A C 1
ATOM 581 O O . LEU A 1 73 ? 7.704 -7.691 -17.990 1.00 82.56 73 LEU A O 1
ATOM 585 N N . ARG A 1 74 ? 9.451 -6.277 -17.853 1.00 80.81 74 ARG A N 1
ATOM 586 C CA . ARG A 1 74 ? 8.667 -5.030 -17.832 1.00 80.81 74 ARG A CA 1
ATOM 587 C C . ARG A 1 74 ? 7.877 -4.825 -19.126 1.00 80.81 74 ARG A C 1
ATOM 589 O O . ARG A 1 74 ? 6.776 -4.296 -19.072 1.00 80.81 74 ARG A O 1
ATOM 596 N N . LEU A 1 75 ? 8.419 -5.242 -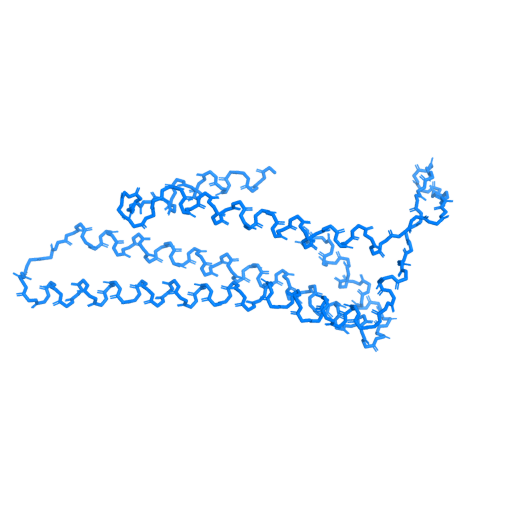20.270 1.00 81.44 75 LEU A N 1
ATOM 597 C CA . LEU A 1 75 ? 7.756 -5.121 -21.576 1.00 81.44 75 LEU A CA 1
ATOM 598 C C . LEU A 1 75 ? 6.655 -6.169 -21.800 1.00 81.44 75 LEU A C 1
ATOM 600 O O . LEU A 1 75 ? 5.819 -5.998 -22.684 1.00 81.44 75 LEU A O 1
ATOM 604 N N . ASN A 1 76 ? 6.625 -7.242 -21.007 1.00 85.38 76 ASN A N 1
ATOM 605 C CA . ASN A 1 76 ? 5.609 -8.275 -21.134 1.00 85.38 76 ASN A CA 1
ATOM 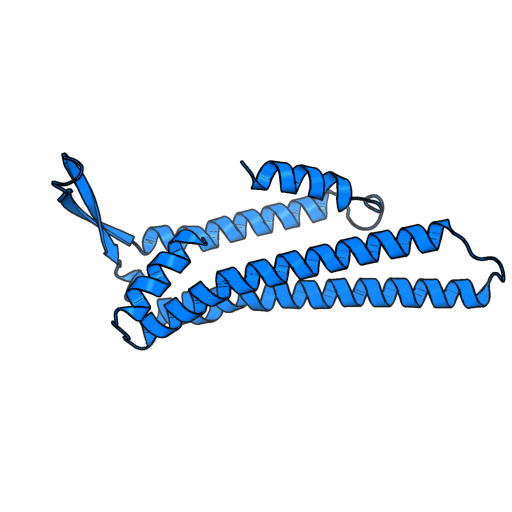606 C C . ASN A 1 76 ? 4.241 -7.750 -20.657 1.00 85.38 76 ASN A C 1
ATOM 608 O O . ASN A 1 76 ? 4.047 -7.421 -19.484 1.00 85.38 76 ASN A O 1
ATOM 612 N N . GLN A 1 77 ? 3.272 -7.698 -21.573 1.00 81.62 77 GLN A N 1
ATOM 613 C CA . GLN A 1 77 ? 1.937 -7.157 -21.314 1.00 81.62 77 GLN A CA 1
ATOM 614 C C . GLN A 1 77 ? 1.178 -7.936 -20.231 1.00 81.62 77 GLN A C 1
ATOM 616 O O . GLN A 1 77 ? 0.529 -7.329 -19.378 1.00 81.62 77 GLN A O 1
ATOM 621 N N . THR A 1 78 ? 1.307 -9.265 -20.207 1.00 84.00 78 THR A N 1
ATOM 622 C CA . THR A 1 78 ? 0.683 -10.123 -19.190 1.00 84.00 78 THR A CA 1
ATOM 623 C C . THR A 1 78 ? 1.252 -9.826 -17.806 1.00 84.00 78 THR A C 1
ATOM 625 O O . THR A 1 78 ? 0.500 -9.703 -16.839 1.00 84.00 78 THR A O 1
ATOM 628 N N . TYR A 1 79 ? 2.572 -9.637 -17.713 1.00 84.06 79 TYR A N 1
ATOM 629 C CA . TYR A 1 79 ? 3.224 -9.253 -16.462 1.00 84.06 79 TYR A CA 1
ATOM 630 C C . TYR A 1 79 ? 2.753 -7.874 -15.983 1.00 84.06 79 TYR A C 1
ATOM 632 O O . TYR A 1 79 ? 2.357 -7.738 -14.825 1.00 84.06 79 TYR A O 1
ATOM 640 N N . ARG A 1 80 ? 2.710 -6.864 -16.869 1.00 80.38 80 ARG A N 1
ATOM 641 C CA . ARG A 1 80 ? 2.211 -5.520 -16.517 1.00 80.38 80 ARG A CA 1
ATOM 642 C C . ARG A 1 80 ? 0.773 -5.565 -16.006 1.00 80.38 80 ARG A C 1
ATOM 644 O O . ARG A 1 80 ? 0.482 -4.988 -14.960 1.00 80.38 80 ARG A O 1
ATOM 651 N N . LEU A 1 81 ? -0.112 -6.278 -16.701 1.00 81.75 81 LEU A N 1
ATOM 652 C CA . LEU A 1 81 ? -1.524 -6.358 -16.335 1.00 81.75 81 LEU A CA 1
ATOM 653 C C . LEU A 1 81 ? -1.728 -7.055 -14.984 1.00 81.75 81 LEU A C 1
ATOM 655 O O . LEU A 1 81 ? -2.457 -6.548 -14.133 1.00 81.75 81 LEU A O 1
ATOM 659 N N . ILE A 1 82 ? -1.058 -8.184 -14.748 1.00 84.56 82 ILE A N 1
ATOM 660 C CA . ILE A 1 82 ? -1.181 -8.916 -13.481 1.00 84.56 82 ILE A CA 1
ATOM 661 C C . ILE A 1 82 ? -0.542 -8.128 -12.334 1.00 84.56 82 ILE A C 1
ATOM 663 O O . ILE A 1 82 ? -1.165 -7.963 -11.287 1.00 84.56 82 ILE A O 1
ATOM 667 N N . PHE A 1 83 ? 0.681 -7.626 -12.512 1.00 81.44 83 PHE A N 1
ATOM 668 C CA . PHE A 1 83 ? 1.460 -7.053 -11.415 1.00 81.44 83 PHE A CA 1
ATOM 669 C C . PHE A 1 83 ? 1.072 -5.600 -11.109 1.00 81.44 83 PHE A C 1
ATOM 671 O O . PHE A 1 83 ? 0.757 -5.275 -9.965 1.00 81.44 83 PHE A O 1
ATOM 678 N N . PHE A 1 84 ? 1.038 -4.731 -12.123 1.00 74.38 84 PHE A N 1
ATOM 679 C CA . PHE A 1 84 ? 0.693 -3.312 -11.959 1.00 74.38 84 PHE A CA 1
ATOM 680 C C . PHE A 1 84 ? -0.810 -3.063 -12.016 1.00 74.38 84 PHE A C 1
ATOM 682 O O . PHE A 1 84 ? -1.303 -2.183 -11.315 1.00 74.38 84 PHE A O 1
ATOM 689 N N . GLY A 1 85 ? -1.539 -3.843 -12.816 1.00 74.25 85 GLY A N 1
ATOM 690 C CA . GLY A 1 85 ? -2.994 -3.738 -12.898 1.00 74.25 85 GLY A CA 1
ATOM 691 C C . GLY A 1 85 ? -3.677 -4.317 -11.663 1.00 74.25 85 GLY A C 1
ATOM 692 O O . GLY A 1 85 ? -4.345 -3.592 -10.931 1.00 74.25 85 GLY A O 1
ATOM 693 N N . TRP A 1 86 ? -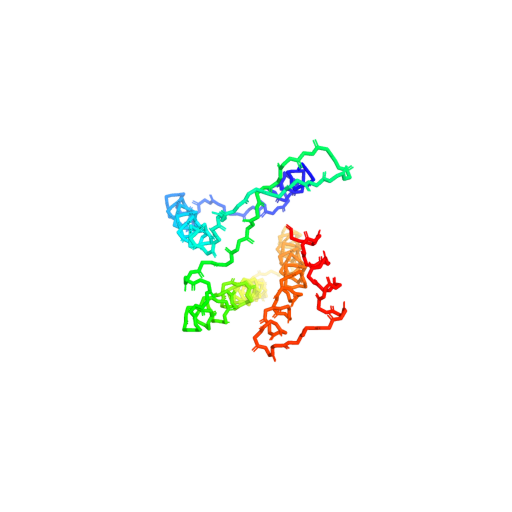3.497 -5.611 -11.398 1.00 82.44 86 TRP A N 1
ATOM 694 C CA . TRP A 1 86 ? -4.255 -6.301 -10.349 1.00 82.44 86 TRP A CA 1
ATOM 695 C C . TRP A 1 86 ? -3.547 -6.339 -8.996 1.00 82.44 86 TRP A C 1
ATOM 697 O O . TRP A 1 86 ? -4.104 -5.872 -8.003 1.00 82.44 86 TRP A O 1
ATOM 707 N N . ALA A 1 87 ? -2.326 -6.872 -8.928 1.00 83.88 87 ALA A N 1
ATOM 708 C CA . ALA A 1 87 ? -1.654 -7.128 -7.655 1.00 83.88 87 ALA A CA 1
ATOM 709 C C . ALA A 1 87 ? -1.359 -5.832 -6.888 1.00 83.88 87 ALA A C 1
ATOM 711 O O . ALA A 1 87 ? -1.708 -5.718 -5.713 1.00 83.88 87 ALA A O 1
ATOM 712 N N . TYR A 1 88 ? -0.791 -4.827 -7.558 1.00 80.50 88 TYR A N 1
ATOM 713 C CA . TYR A 1 88 ? -0.518 -3.526 -6.951 1.00 80.50 88 TYR A CA 1
ATOM 714 C C . TYR A 1 88 ? -1.807 -2.832 -6.488 1.00 80.50 88 TYR A C 1
ATOM 716 O O . TYR A 1 88 ? -1.862 -2.331 -5.368 1.00 80.50 88 TYR A O 1
ATOM 724 N N . THR A 1 89 ? -2.876 -2.874 -7.288 1.00 79.25 89 THR A N 1
ATOM 725 C CA . THR A 1 89 ? -4.178 -2.294 -6.917 1.00 79.25 89 THR A CA 1
ATOM 726 C C . THR A 1 89 ? -4.787 -2.984 -5.698 1.00 79.25 89 THR A C 1
ATOM 728 O O . THR A 1 89 ? -5.260 -2.324 -4.773 1.00 79.25 89 THR A O 1
ATOM 731 N N . ILE A 1 90 ? -4.745 -4.316 -5.644 1.00 84.12 90 ILE A N 1
ATOM 732 C CA . ILE A 1 90 ? -5.264 -5.070 -4.498 1.00 84.12 90 ILE A CA 1
ATOM 733 C C . ILE A 1 90 ? -4.474 -4.730 -3.231 1.00 84.12 90 ILE A C 1
ATOM 735 O O . ILE A 1 90 ? -5.068 -4.451 -2.190 1.00 84.12 90 ILE A O 1
ATOM 739 N N . LEU A 1 91 ? -3.144 -4.713 -3.313 1.00 82.25 91 LEU A N 1
ATOM 740 C CA . LEU A 1 91 ? -2.291 -4.467 -2.152 1.00 82.25 91 LEU A CA 1
ATOM 741 C C . LEU A 1 91 ? -2.350 -3.017 -1.666 1.00 82.25 91 LEU A C 1
ATOM 743 O O . LEU A 1 91 ? -2.392 -2.790 -0.459 1.00 82.25 91 LEU A O 1
ATOM 747 N N . MET A 1 92 ? -2.380 -2.045 -2.579 1.00 78.06 92 MET A N 1
ATOM 748 C CA . MET A 1 92 ? -2.343 -0.622 -2.226 1.00 78.06 92 MET A CA 1
ATOM 749 C C . MET A 1 92 ? -3.722 -0.012 -1.969 1.00 78.06 92 MET A C 1
ATOM 751 O O . MET A 1 92 ? -3.811 0.996 -1.274 1.00 78.06 92 MET A O 1
ATOM 755 N N . PHE A 1 93 ? -4.803 -0.598 -2.486 1.00 77.50 93 PHE A N 1
ATOM 756 C CA . PHE A 1 93 ? -6.155 -0.065 -2.297 1.00 77.50 93 PHE A CA 1
ATOM 757 C C . PHE A 1 93 ? -7.030 -1.044 -1.523 1.00 77.50 93 PHE A C 1
ATOM 759 O O . PHE A 1 93 ? -7.462 -0.743 -0.411 1.00 77.50 93 PHE A O 1
ATOM 766 N N . VAL A 1 94 ? -7.271 -2.238 -2.063 1.00 81.75 94 VAL A N 1
ATOM 767 C CA . VAL A 1 94 ? -8.256 -3.171 -1.486 1.00 81.75 94 VAL A CA 1
ATOM 768 C C . VAL A 1 94 ? -7.870 -3.591 -0.065 1.00 81.75 94 VAL A C 1
ATOM 770 O O . VAL A 1 94 ? -8.709 -3.587 0.837 1.00 81.75 94 VAL A O 1
ATOM 773 N N . LEU A 1 95 ? -6.600 -3.907 0.173 1.00 81.44 95 LEU A N 1
ATOM 774 C CA . LEU A 1 95 ? -6.115 -4.340 1.481 1.00 81.44 95 LEU A CA 1
ATOM 775 C C . LEU A 1 95 ? -6.229 -3.244 2.564 1.00 81.44 95 LEU A C 1
ATOM 777 O O . LEU A 1 95 ? -6.850 -3.512 3.595 1.00 81.44 95 LEU A O 1
ATOM 781 N N . PRO A 1 96 ? -5.731 -2.005 2.381 1.00 79.12 96 PRO A N 1
ATOM 782 C CA . PRO A 1 96 ? -5.906 -0.960 3.393 1.00 79.12 96 PRO A CA 1
ATOM 783 C C . PRO A 1 96 ? -7.375 -0.572 3.607 1.00 79.12 96 PRO A C 1
ATOM 785 O O . PRO A 1 96 ? -7.780 -0.354 4.751 1.00 79.12 96 PRO A O 1
ATOM 788 N N . PHE A 1 97 ? -8.201 -0.551 2.554 1.00 79.25 97 PHE A N 1
ATOM 789 C CA . PHE A 1 97 ? -9.638 -0.297 2.697 1.00 79.25 97 PHE A CA 1
ATOM 790 C C . PHE A 1 97 ? -10.350 -1.392 3.499 1.00 79.25 97 PHE A C 1
ATOM 792 O O . PHE A 1 97 ? -11.129 -1.086 4.404 1.00 79.25 97 PHE A O 1
ATOM 799 N N . THR A 1 98 ? -10.080 -2.667 3.210 1.00 81.81 98 THR A N 1
ATOM 800 C CA . THR A 1 98 ? -10.703 -3.786 3.939 1.00 81.81 98 THR A CA 1
ATOM 801 C C . THR A 1 98 ? -10.279 -3.804 5.405 1.00 81.81 98 THR A C 1
ATOM 803 O O . THR A 1 98 ? -11.133 -3.977 6.275 1.00 81.81 98 THR A O 1
ATOM 806 N N . LEU A 1 99 ? -9.005 -3.530 5.709 1.00 79.88 99 LEU A N 1
ATOM 807 C CA . LEU A 1 99 ? -8.531 -3.379 7.088 1.00 79.88 99 LEU A CA 1
ATOM 808 C C . LEU A 1 99 ? -9.251 -2.241 7.820 1.00 79.88 99 LEU A C 1
ATOM 810 O O . LEU A 1 99 ? -9.689 -2.433 8.953 1.00 79.88 99 LEU A O 1
ATOM 814 N N . LEU A 1 100 ? -9.432 -1.084 7.179 1.00 79.75 100 LEU A N 1
ATOM 815 C CA . LEU A 1 100 ? -10.152 0.052 7.758 1.00 79.75 100 LEU A CA 1
ATOM 816 C C . LEU A 1 100 ? -11.609 -0.303 8.069 1.00 79.75 100 LEU A C 1
ATOM 818 O O . LEU A 1 100 ? -12.094 0.003 9.157 1.00 79.75 100 LEU A O 1
ATOM 822 N N . ILE A 1 101 ? -12.300 -0.979 7.148 1.00 81.06 101 ILE A N 1
ATOM 823 C CA . ILE A 1 101 ? -13.685 -1.426 7.354 1.00 81.06 101 ILE A CA 1
ATOM 824 C C . ILE A 1 101 ? -13.757 -2.408 8.524 1.00 81.06 101 ILE A C 1
ATOM 826 O O . ILE A 1 101 ? -14.590 -2.238 9.415 1.00 81.06 101 ILE A O 1
ATOM 830 N N . ILE A 1 102 ? -12.867 -3.403 8.564 1.00 80.94 102 ILE A N 1
ATOM 831 C CA . ILE A 1 102 ? -12.841 -4.400 9.638 1.00 80.94 102 ILE A CA 1
ATOM 832 C C . ILE A 1 102 ? -12.569 -3.719 10.980 1.00 80.94 102 ILE A C 1
ATOM 834 O O . ILE A 1 102 ? -13.341 -3.915 11.916 1.00 80.94 102 ILE A O 1
ATOM 838 N N . LEU A 1 103 ? -11.539 -2.878 11.084 1.00 73.44 103 LEU A N 1
ATOM 839 C CA . LEU A 1 103 ? -11.194 -2.199 12.336 1.00 73.44 103 LEU A CA 1
ATOM 840 C C . LEU A 1 103 ? -12.322 -1.277 12.810 1.00 73.44 103 LEU A C 1
ATOM 842 O O . LEU A 1 103 ? -12.737 -1.374 13.964 1.00 73.44 103 LEU A O 1
ATOM 846 N N . ASN A 1 104 ? -12.896 -0.468 11.916 1.00 77.56 104 ASN A N 1
ATOM 847 C CA . ASN A 1 104 ? -14.035 0.386 12.258 1.00 77.56 104 ASN A CA 1
ATOM 848 C C . ASN A 1 104 ? -15.272 -0.431 12.661 1.00 77.56 104 ASN A C 1
ATOM 850 O O . ASN A 1 104 ? -15.992 -0.042 13.583 1.00 77.56 104 ASN A O 1
ATOM 854 N N . SER A 1 105 ? -15.508 -1.588 12.032 1.00 78.56 105 SER A N 1
ATOM 855 C CA . SER A 1 105 ? -16.603 -2.484 12.416 1.00 78.56 105 SER A CA 1
ATOM 856 C C . SER A 1 105 ? -16.392 -3.089 13.808 1.00 78.56 105 SER A C 1
ATOM 858 O O . SER A 1 105 ? -17.324 -3.105 14.610 1.00 78.56 105 SER A O 1
ATOM 860 N N . GLN A 1 106 ? -15.169 -3.519 14.140 1.00 78.56 106 GLN A N 1
ATOM 861 C CA . GLN A 1 106 ? -14.829 -4.078 15.452 1.00 78.56 106 GLN A CA 1
ATOM 862 C C . GLN A 1 106 ? -14.972 -3.029 16.555 1.00 78.56 106 GLN A C 1
ATOM 864 O O . GLN A 1 106 ? -15.553 -3.323 17.598 1.00 78.56 106 GLN A O 1
ATOM 869 N N . VAL A 1 107 ? -14.525 -1.795 16.305 1.00 73.31 107 VAL A N 1
ATOM 870 C CA . VAL A 1 107 ? -14.698 -0.666 17.231 1.00 73.31 107 VAL A CA 1
ATOM 871 C C . VAL A 1 107 ? -16.182 -0.373 17.447 1.00 73.31 107 VAL A C 1
ATOM 873 O O . VAL A 1 107 ? -16.643 -0.312 18.586 1.00 73.31 107 VAL A O 1
ATOM 876 N N . LEU A 1 108 ? -16.975 -0.285 16.374 1.00 75.12 108 LEU A N 1
ATOM 877 C CA . LEU A 1 108 ? -18.416 -0.050 16.489 1.00 75.12 108 LEU A CA 1
ATOM 878 C C . LEU A 1 108 ? -19.122 -1.170 17.272 1.00 75.12 108 LEU A C 1
ATOM 880 O O . LEU A 1 108 ? -20.012 -0.900 18.082 1.00 75.12 108 LEU A O 1
ATOM 884 N N . LEU A 1 109 ? -18.728 -2.428 17.055 1.00 78.19 109 LEU A N 1
ATOM 885 C CA . LEU A 1 109 ? -19.253 -3.576 17.793 1.00 78.19 109 LEU A CA 1
ATOM 886 C C . LEU A 1 109 ? -18.837 -3.551 19.271 1.00 78.19 109 LEU A C 1
ATOM 888 O O . LEU A 1 109 ? -19.677 -3.821 20.133 1.00 78.19 109 LEU A O 1
ATOM 892 N N . ALA A 1 110 ? -17.589 -3.190 19.580 1.00 74.69 110 ALA A N 1
ATOM 893 C CA . ALA A 1 110 ? -17.088 -3.056 20.947 1.00 74.69 110 ALA A CA 1
ATOM 894 C C . ALA A 1 110 ? -17.842 -1.962 21.721 1.00 74.69 110 ALA A C 1
ATOM 896 O O . ALA A 1 110 ? -18.338 -2.223 22.821 1.00 74.69 110 ALA A O 1
ATOM 897 N N . ILE A 1 111 ? -18.045 -0.792 21.103 1.00 70.31 111 ILE A N 1
ATOM 898 C CA . ILE A 1 111 ? -18.821 0.319 21.678 1.00 70.31 111 ILE A CA 1
ATOM 899 C C . ILE A 1 111 ? -20.279 -0.098 21.900 1.00 70.31 111 ILE A C 1
ATOM 901 O O . ILE A 1 111 ? -20.822 0.077 22.991 1.00 70.31 111 ILE A O 1
ATOM 905 N N . ARG A 1 112 ? -20.926 -0.722 20.903 1.00 76.62 112 ARG A N 1
ATOM 906 C CA . ARG A 1 112 ? -22.318 -1.198 21.037 1.00 76.62 112 ARG A CA 1
ATOM 907 C C . ARG A 1 112 ? -22.472 -2.244 22.139 1.00 76.62 112 ARG A C 1
ATOM 909 O O . ARG A 1 112 ? -23.485 -2.242 22.842 1.00 76.62 112 ARG A O 1
ATOM 916 N N . ARG A 1 113 ? -21.492 -3.138 22.296 1.00 76.50 113 ARG A N 1
ATOM 917 C CA . ARG A 1 113 ? -21.481 -4.151 23.358 1.00 76.50 113 ARG A CA 1
ATOM 918 C C . ARG A 1 113 ? -21.315 -3.504 24.732 1.00 76.50 113 ARG A C 1
ATOM 920 O O . ARG A 1 113 ? -22.080 -3.846 25.631 1.00 76.50 113 ARG A O 1
ATOM 927 N N . SER A 1 114 ? -20.394 -2.550 24.863 1.00 67.50 114 SER A N 1
ATOM 928 C CA . SER A 1 114 ? -20.192 -1.766 26.087 1.00 67.50 114 SER A CA 1
ATOM 929 C C . SER A 1 114 ? -21.472 -1.015 26.483 1.00 67.50 114 SER A C 1
ATOM 931 O O . SER A 1 114 ? -22.010 -1.225 27.570 1.00 67.50 114 SER A O 1
ATOM 933 N N . ASN A 1 115 ? -22.077 -0.272 25.550 1.00 68.19 115 ASN A N 1
ATOM 934 C CA . ASN A 1 115 ? -23.313 0.480 25.800 1.00 68.19 115 ASN A CA 1
ATOM 935 C C . ASN A 1 115 ? -24.504 -0.420 26.179 1.00 68.19 115 ASN A C 1
ATOM 937 O O . ASN A 1 115 ? -25.330 -0.036 27.008 1.00 68.19 115 ASN A O 1
ATOM 941 N N . ARG A 1 116 ? -24.597 -1.638 25.623 1.00 69.44 116 ARG A N 1
ATOM 942 C CA . ARG A 1 116 ? -25.627 -2.624 26.006 1.00 69.44 116 ARG A CA 1
ATOM 943 C C . ARG A 1 116 ? -25.449 -3.167 27.429 1.00 69.44 116 ARG A C 1
ATOM 945 O O . ARG A 1 116 ? -26.457 -3.416 28.087 1.00 69.44 116 ARG A O 1
ATOM 952 N N . LEU A 1 117 ? -24.211 -3.368 27.883 1.00 65.75 117 LEU A N 1
ATOM 953 C CA . LEU A 1 117 ? -23.896 -3.838 29.239 1.00 65.75 117 LEU A CA 1
ATOM 954 C C . LEU A 1 117 ? -24.175 -2.750 30.287 1.00 65.75 117 LEU A C 1
ATOM 956 O O . LEU A 1 117 ? -24.847 -3.026 31.279 1.00 65.75 117 LEU A O 1
ATOM 960 N N . HIS A 1 118 ? -23.787 -1.499 30.021 1.00 60.78 118 HIS A N 1
ATOM 961 C CA . HIS A 1 118 ? -24.030 -0.385 30.949 1.00 60.78 118 HIS A CA 1
ATOM 962 C C . HIS A 1 118 ? -25.505 -0.040 31.123 1.00 60.78 118 HIS A C 1
ATOM 964 O O . HIS A 1 118 ? -25.944 0.209 32.244 1.00 60.78 118 HIS A O 1
ATOM 970 N N . ARG A 1 119 ? -26.308 -0.135 30.056 1.00 58.44 119 ARG A N 1
ATOM 971 C CA . ARG A 1 119 ? -27.762 0.086 30.132 1.00 58.44 119 ARG A CA 1
ATOM 972 C C . ARG A 1 119 ? -28.495 -0.955 30.992 1.00 58.44 119 ARG A C 1
ATOM 974 O O . ARG A 1 119 ? -29.654 -0.739 31.327 1.00 58.44 119 ARG A O 1
ATOM 981 N N . ARG A 1 120 ? -27.847 -2.081 31.323 1.00 58.91 120 ARG A N 1
ATOM 982 C CA . ARG A 1 120 ? -28.393 -3.139 32.188 1.00 58.91 120 ARG A CA 1
ATOM 983 C C . ARG A 1 120 ? -27.914 -3.078 33.643 1.00 58.91 120 ARG A C 1
ATOM 985 O O . ARG A 1 120 ? -28.534 -3.754 34.454 1.00 58.91 120 ARG A O 1
ATOM 992 N N . GLN A 1 121 ? -26.844 -2.345 33.975 1.00 59.59 121 GLN A N 1
ATOM 993 C CA . GLN A 1 121 ? -26.181 -2.490 35.284 1.00 59.59 121 GLN A CA 1
ATOM 994 C C . GLN A 1 121 ? -26.084 -1.228 36.159 1.00 59.59 121 GLN A C 1
ATOM 996 O O . GLN A 1 121 ? -26.131 -1.405 37.370 1.00 59.59 121 GLN A O 1
ATOM 1001 N N . SER A 1 122 ? -26.020 0.009 35.637 1.00 50.94 122 SER A N 1
ATOM 1002 C CA . SER A 1 122 ? -25.853 1.186 36.520 1.00 50.94 122 SER A CA 1
ATOM 1003 C C . SER A 1 122 ? -26.390 2.501 35.947 1.00 50.94 122 SER A C 1
ATOM 1005 O O . SER A 1 122 ? -26.194 2.812 34.777 1.00 50.94 122 SER A O 1
ATOM 1007 N N . MET A 1 123 ? -26.994 3.312 36.823 1.00 55.41 123 MET A N 1
ATOM 1008 C CA . MET A 1 123 ? -27.472 4.686 36.582 1.00 55.41 123 MET A CA 1
ATOM 1009 C C . MET A 1 123 ? -26.357 5.750 36.750 1.00 55.41 123 MET A C 1
ATOM 1011 O O . MET A 1 123 ? -26.615 6.943 36.624 1.00 55.41 123 MET A O 1
ATOM 1015 N N . VAL A 1 124 ? -25.114 5.328 37.030 1.00 60.69 124 VAL A N 1
ATOM 1016 C CA . VAL A 1 124 ? -23.954 6.202 37.290 1.00 60.69 124 VAL A CA 1
ATOM 1017 C C . VAL A 1 124 ? -23.026 6.231 36.064 1.00 60.69 124 VAL A C 1
ATOM 1019 O O . VAL A 1 124 ? -22.634 5.161 35.591 1.00 60.69 124 VAL A O 1
ATOM 1022 N N . PRO A 1 125 ? -22.647 7.411 35.534 1.00 60.34 125 PRO A N 1
ATOM 1023 C CA . PRO A 1 125 ? -21.707 7.511 34.421 1.00 60.34 125 PRO A CA 1
ATOM 1024 C C . PRO A 1 125 ? -20.290 7.151 34.886 1.00 60.34 125 PRO A C 1
ATOM 1026 O O . PRO A 1 125 ? -19.711 7.860 35.702 1.00 60.34 125 PRO A O 1
ATOM 1029 N N . ASP A 1 126 ? -19.714 6.078 34.347 1.00 69.12 126 ASP A N 1
ATOM 1030 C CA . ASP A 1 126 ? -18.312 5.729 34.588 1.00 69.12 126 ASP A CA 1
ATOM 1031 C C . ASP A 1 126 ? -17.403 6.512 33.622 1.00 69.12 126 ASP A C 1
ATOM 1033 O O . ASP A 1 126 ? -17.385 6.287 32.406 1.00 69.12 126 ASP A O 1
ATOM 1037 N N . GLU A 1 127 ? -16.666 7.480 34.167 1.00 70.94 127 GLU A N 1
ATOM 1038 C CA . GLU A 1 127 ? -15.728 8.327 33.422 1.00 70.94 127 GLU A CA 1
ATOM 1039 C C . GLU A 1 127 ? -14.577 7.520 32.792 1.00 70.94 127 GLU A C 1
ATOM 1041 O O . GLU A 1 127 ? -14.066 7.898 31.732 1.00 70.94 127 GLU A O 1
ATOM 1046 N N . SER A 1 128 ? -14.211 6.367 33.367 1.00 70.38 128 SER A N 1
ATOM 1047 C CA . SER A 1 128 ? -13.123 5.528 32.851 1.00 70.38 128 SER A CA 1
ATOM 1048 C C . SER A 1 128 ? -13.457 4.911 31.482 1.00 70.38 128 SER A C 1
ATOM 1050 O O . SER A 1 128 ? -12.611 4.863 30.582 1.00 70.38 128 SER A O 1
ATOM 1052 N N . LEU A 1 129 ? -14.720 4.531 31.271 1.00 69.31 129 LEU A N 1
ATOM 1053 C CA . LEU A 1 129 ? -15.217 3.981 30.007 1.00 69.31 129 LEU A CA 1
ATOM 1054 C C . LEU A 1 129 ? -15.347 5.041 28.921 1.00 69.31 129 LEU A C 1
ATOM 1056 O O . LEU A 1 129 ? -14.944 4.802 27.782 1.00 69.31 129 LEU A O 1
ATOM 1060 N N . LYS A 1 130 ? -15.821 6.241 29.276 1.00 70.81 130 LYS A N 1
ATOM 1061 C CA . LYS A 1 130 ? -15.833 7.382 28.348 1.00 70.81 130 LYS A CA 1
ATOM 1062 C C . LYS A 1 130 ? -14.421 7.739 27.887 1.00 70.81 130 LYS A C 1
ATOM 1064 O O . LYS A 1 130 ? -14.222 8.116 26.730 1.00 70.81 130 LYS A O 1
ATOM 1069 N N . GLN A 1 131 ? -13.426 7.627 28.770 1.00 72.06 131 GLN A N 1
ATOM 1070 C CA . GLN A 1 131 ? -12.030 7.863 28.408 1.00 72.06 131 GLN A CA 1
ATOM 1071 C C . GLN A 1 131 ? -11.489 6.779 27.462 1.00 72.06 131 GLN A C 1
ATOM 1073 O O . GLN A 1 131 ? -10.776 7.115 26.512 1.00 72.06 131 GLN A O 1
ATOM 1078 N N . ALA A 1 132 ? -11.846 5.508 27.673 1.00 69.69 132 ALA A N 1
ATOM 1079 C CA . ALA A 1 132 ? -11.497 4.417 26.761 1.00 69.69 132 ALA A CA 1
ATOM 1080 C C . ALA A 1 132 ? -12.125 4.611 25.368 1.00 69.69 132 ALA A C 1
ATOM 1082 O O . ALA A 1 132 ? -11.414 4.561 24.366 1.00 69.69 132 ALA A O 1
ATOM 1083 N N . GLU A 1 133 ? -13.411 4.962 25.301 1.00 71.25 133 GLU A N 1
ATOM 1084 C CA . GLU A 1 133 ? -14.120 5.227 24.041 1.00 71.25 133 GLU A CA 1
ATOM 1085 C C . GLU A 1 133 ? -13.510 6.408 23.267 1.00 71.25 133 GLU A C 1
ATOM 1087 O O . GLU A 1 133 ? -13.353 6.358 22.045 1.00 71.25 133 GLU A O 1
ATOM 1092 N N . ARG A 1 134 ? -13.103 7.479 23.965 1.00 73.81 134 ARG A N 1
ATOM 1093 C CA . ARG A 1 134 ? -12.394 8.611 23.340 1.00 73.81 134 ARG A CA 1
ATOM 1094 C C . ARG A 1 134 ? -11.050 8.188 22.747 1.00 73.81 134 ARG A C 1
ATOM 1096 O O . ARG A 1 134 ? -10.743 8.611 21.633 1.00 73.81 134 ARG A O 1
ATOM 1103 N N . LYS A 1 135 ? -10.277 7.355 23.454 1.00 71.00 135 LYS A N 1
ATOM 1104 C CA . LYS A 1 135 ? -8.988 6.834 22.965 1.00 71.00 135 LYS A CA 1
ATOM 1105 C C . LYS A 1 135 ? -9.173 5.939 21.738 1.00 71.00 135 LYS A C 1
ATOM 1107 O O . LYS A 1 135 ? -8.494 6.144 20.736 1.00 71.00 135 LYS A O 1
ATOM 1112 N N . GLU A 1 136 ? -10.126 5.010 21.771 1.00 71.31 136 GLU A N 1
ATOM 1113 C CA . GLU A 1 136 ? -10.426 4.121 20.637 1.00 71.31 136 GLU A CA 1
ATOM 1114 C C . GLU A 1 136 ? -10.926 4.897 19.409 1.00 71.31 136 GLU A C 1
ATOM 1116 O O . GLU A 1 136 ? -10.491 4.646 18.278 1.00 71.31 136 GLU A O 1
ATOM 1121 N N . ARG A 1 137 ? -11.781 5.907 19.625 1.00 75.69 137 ARG A N 1
ATOM 1122 C CA . ARG A 1 137 ? -12.237 6.810 18.562 1.00 75.69 137 ARG A CA 1
ATOM 1123 C C . ARG A 1 137 ? -11.074 7.589 17.950 1.00 75.69 137 ARG A C 1
ATOM 1125 O O . ARG A 1 137 ? -10.988 7.688 16.729 1.00 75.69 137 ARG A O 1
ATOM 1132 N N . GLN A 1 138 ? -10.168 8.114 18.774 1.00 75.06 138 GLN A N 1
ATOM 1133 C CA . GLN A 1 138 ? -8.991 8.847 18.302 1.00 75.06 138 GLN A CA 1
ATOM 1134 C C . GLN A 1 138 ? -8.052 7.956 17.473 1.00 75.06 138 GLN A C 1
ATOM 1136 O O . GLN A 1 138 ? -7.578 8.391 16.424 1.00 75.06 138 GLN A O 1
ATOM 1141 N N . ILE A 1 139 ? -7.832 6.705 17.891 1.00 76.75 139 ILE A N 1
ATOM 1142 C CA . ILE A 1 139 ? -7.043 5.720 17.131 1.00 76.75 139 ILE A CA 1
ATOM 1143 C C . ILE A 1 139 ? -7.687 5.440 15.769 1.00 76.75 139 ILE A C 1
ATOM 1145 O O . ILE A 1 139 ? -7.002 5.475 14.749 1.00 76.75 139 ILE A O 1
ATOM 1149 N N . SER A 1 140 ? -9.003 5.222 15.736 1.00 77.25 140 SER A N 1
ATOM 1150 C CA . SER A 1 140 ? -9.740 4.955 14.493 1.00 77.25 140 SER A CA 1
ATOM 1151 C C . SER A 1 140 ? -9.650 6.131 13.516 1.00 77.25 140 SER A C 1
ATOM 1153 O O . SER A 1 140 ? -9.358 5.934 12.340 1.00 77.25 140 SER A O 1
ATOM 1155 N N . ILE A 1 141 ? -9.811 7.366 14.009 1.00 78.88 141 ILE A N 1
ATOM 1156 C CA . ILE A 1 141 ? -9.650 8.587 13.202 1.00 78.88 141 ILE A CA 1
ATOM 1157 C C . ILE A 1 141 ? -8.229 8.685 12.638 1.00 78.88 141 ILE A C 1
ATOM 1159 O O . ILE A 1 141 ? -8.057 8.990 11.459 1.00 78.88 141 ILE A O 1
ATOM 1163 N N . MET A 1 142 ? -7.211 8.390 13.450 1.00 78.56 142 MET A N 1
ATOM 1164 C CA . MET A 1 142 ? -5.820 8.402 12.997 1.00 78.56 142 MET A CA 1
ATOM 1165 C C . MET A 1 142 ? -5.559 7.349 11.908 1.00 78.56 142 MET A C 1
ATOM 1167 O O . MET A 1 142 ? -4.920 7.666 10.908 1.00 78.56 142 MET A O 1
ATOM 1171 N N . LEU A 1 143 ? -6.088 6.129 12.055 1.00 73.19 143 LEU A N 1
ATOM 1172 C CA . LEU A 1 143 ? -5.982 5.074 11.040 1.00 73.19 143 LEU A CA 1
ATOM 1173 C C . LEU A 1 143 ? -6.676 5.466 9.730 1.00 73.19 143 LEU A C 1
ATOM 1175 O O . LEU A 1 143 ? -6.106 5.273 8.658 1.00 73.19 143 LEU A O 1
ATOM 1179 N N . ILE A 1 144 ? -7.870 6.063 9.809 1.00 76.00 144 ILE A N 1
ATOM 1180 C CA . ILE A 1 144 ? -8.593 6.570 8.635 1.00 76.00 144 ILE A CA 1
ATOM 1181 C C . ILE A 1 144 ? -7.769 7.646 7.923 1.00 76.00 144 ILE A C 1
ATOM 1183 O O . ILE A 1 144 ? -7.603 7.579 6.707 1.00 76.00 144 ILE A O 1
ATOM 1187 N N . ALA A 1 145 ? -7.213 8.604 8.667 1.00 77.44 145 ALA A N 1
ATOM 1188 C CA . ALA A 1 145 ? -6.389 9.665 8.096 1.00 77.44 145 ALA A CA 1
ATOM 1189 C C . ALA A 1 145 ? -5.142 9.111 7.385 1.00 77.44 145 ALA A C 1
ATOM 1191 O O . ALA A 1 145 ? -4.855 9.515 6.260 1.00 77.44 145 ALA A O 1
ATOM 1192 N N . ILE A 1 146 ? -4.440 8.148 7.995 1.00 80.00 146 ILE A N 1
ATOM 1193 C CA . ILE A 1 146 ? -3.269 7.495 7.384 1.00 80.00 146 ILE A CA 1
ATOM 1194 C C . ILE A 1 146 ? -3.654 6.803 6.072 1.00 80.00 146 ILE A C 1
ATOM 1196 O O . ILE A 1 146 ? -2.958 6.968 5.071 1.00 80.00 146 ILE A O 1
ATOM 1200 N N . VAL A 1 147 ? -4.769 6.066 6.052 1.00 75.25 147 VAL A N 1
ATOM 1201 C CA . VAL A 1 147 ? -5.240 5.368 4.846 1.00 75.25 147 VAL A CA 1
ATOM 1202 C C . VAL A 1 147 ? -5.643 6.358 3.754 1.00 75.25 147 VAL A C 1
ATOM 1204 O O . VAL A 1 147 ? -5.263 6.162 2.607 1.00 75.25 147 VAL A O 1
ATOM 1207 N N . LEU A 1 148 ? -6.344 7.446 4.082 1.00 79.00 148 LEU A N 1
ATOM 1208 C CA . LEU A 1 148 ? -6.722 8.467 3.098 1.00 79.00 148 LEU A CA 1
ATOM 1209 C C . LEU A 1 148 ? -5.503 9.140 2.462 1.00 79.00 148 LEU A C 1
ATOM 1211 O O . LEU A 1 148 ? -5.451 9.281 1.242 1.00 79.00 148 LEU A O 1
ATOM 1215 N N . VAL A 1 149 ? -4.504 9.508 3.269 1.00 79.06 149 VAL A N 1
ATOM 1216 C CA . VAL A 1 149 ? -3.252 10.082 2.758 1.00 79.06 149 VAL A CA 1
ATOM 1217 C C . VAL A 1 149 ? -2.533 9.065 1.874 1.00 79.06 149 VAL A C 1
ATOM 1219 O O . VAL A 1 149 ? -2.177 9.378 0.741 1.00 79.06 149 VAL A O 1
ATOM 1222 N N . PHE A 1 150 ? -2.402 7.819 2.333 1.00 76.50 150 PHE A N 1
ATOM 1223 C CA . PHE A 1 150 ? -1.786 6.747 1.556 1.00 76.50 150 PHE A CA 1
ATOM 1224 C C . PHE A 1 150 ? -2.479 6.538 0.208 1.00 76.50 150 PHE A C 1
ATOM 1226 O O . PHE A 1 150 ? -1.818 6.481 -0.827 1.00 76.50 150 PHE A O 1
ATOM 1233 N N . LEU A 1 151 ? -3.808 6.479 0.201 1.00 75.31 151 LEU A N 1
ATOM 1234 C CA . LEU A 1 151 ? -4.597 6.351 -1.015 1.00 75.31 151 LEU A CA 1
ATOM 1235 C C . LEU A 1 151 ? -4.401 7.550 -1.929 1.00 75.31 151 LEU A C 1
ATOM 1237 O O . LEU A 1 151 ? -4.197 7.344 -3.117 1.00 75.31 151 LEU A O 1
ATOM 1241 N N . SER A 1 152 ? -4.406 8.781 -1.414 1.00 78.06 152 SER A N 1
ATOM 1242 C CA . SER A 1 152 ? -4.177 9.962 -2.255 1.00 78.06 152 SER A CA 1
ATOM 1243 C C . SER A 1 152 ? -2.806 9.935 -2.938 1.00 78.06 152 SER A C 1
ATOM 1245 O O . SER A 1 152 ? -2.727 10.193 -4.138 1.00 78.06 152 SER A O 1
ATOM 1247 N N . CYS A 1 153 ? -1.753 9.510 -2.230 1.00 68.06 153 CYS A N 1
ATOM 1248 C CA . CYS A 1 153 ? -0.417 9.375 -2.808 1.00 68.06 153 CYS A CA 1
ATOM 1249 C C . CYS A 1 153 ? -0.361 8.246 -3.850 1.00 68.06 153 CYS A C 1
ATOM 1251 O O . CYS A 1 153 ? 0.164 8.431 -4.945 1.00 68.06 153 CYS A O 1
ATOM 1253 N N . ASN A 1 154 ? -0.957 7.087 -3.554 1.00 73.69 154 ASN A N 1
ATOM 1254 C CA . ASN A 1 154 ? -0.942 5.936 -4.463 1.00 73.69 154 ASN A CA 1
ATOM 1255 C C . ASN A 1 154 ? -1.923 6.076 -5.643 1.00 73.69 154 ASN A C 1
ATOM 1257 O O . ASN A 1 154 ? -1.716 5.458 -6.686 1.00 73.69 154 ASN A O 1
ATOM 1261 N N . THR A 1 155 ? -2.970 6.901 -5.524 1.00 75.19 155 THR A N 1
ATOM 1262 C CA . THR A 1 155 ? -3.919 7.191 -6.618 1.00 75.19 155 THR A CA 1
ATOM 1263 C C . THR A 1 155 ? -3.199 7.866 -7.776 1.00 75.19 155 THR A C 1
ATOM 1265 O O . THR A 1 155 ? -3.448 7.529 -8.930 1.00 75.19 155 THR A O 1
ATOM 1268 N N . LEU A 1 156 ? -2.246 8.754 -7.486 1.00 70.94 156 LEU A N 1
ATOM 1269 C CA . LEU A 1 156 ? -1.432 9.388 -8.518 1.00 70.94 156 LEU A CA 1
ATOM 1270 C C . LEU A 1 156 ? -0.602 8.353 -9.296 1.00 70.94 156 LEU A C 1
ATOM 1272 O O . LEU A 1 156 ? -0.577 8.375 -10.526 1.00 70.94 156 LEU A O 1
ATOM 1276 N N . ALA A 1 157 ? -0.000 7.390 -8.592 1.00 69.06 157 ALA A N 1
ATOM 1277 C CA . ALA A 1 157 ? 0.729 6.287 -9.215 1.00 69.06 157 ALA A CA 1
ATOM 1278 C C . ALA A 1 157 ? -0.171 5.367 -10.050 1.00 69.06 157 ALA A C 1
ATOM 1280 O O . ALA A 1 157 ? 0.235 4.905 -11.117 1.00 69.06 157 ALA A O 1
ATOM 1281 N N . PHE A 1 158 ? -1.406 5.139 -9.604 1.00 70.88 158 PHE A N 1
ATOM 1282 C CA . PHE A 1 158 ? -2.404 4.393 -10.364 1.00 70.88 158 PHE A CA 1
ATOM 1283 C C . PHE A 1 158 ? -2.789 5.109 -11.667 1.00 70.88 158 PHE A C 1
ATOM 1285 O O . PHE A 1 158 ? -2.788 4.490 -12.731 1.00 70.88 158 PHE A O 1
ATOM 1292 N N . VAL A 1 159 ? -3.034 6.421 -11.609 1.00 74.31 159 VAL A N 1
ATOM 1293 C CA . VAL A 1 159 ? -3.344 7.239 -12.794 1.00 74.31 159 VAL A CA 1
ATOM 1294 C C . VAL A 1 159 ? -2.186 7.221 -13.794 1.00 74.31 159 VAL A C 1
ATOM 1296 O O . VAL A 1 159 ? -2.417 7.014 -14.983 1.00 74.31 159 VAL A O 1
ATOM 1299 N N . VAL A 1 160 ? -0.940 7.353 -13.327 1.00 71.25 160 VAL A N 1
ATOM 1300 C CA . VAL A 1 160 ? 0.254 7.258 -14.186 1.00 71.25 160 VAL A CA 1
ATOM 1301 C C . VAL A 1 160 ? 0.362 5.880 -14.852 1.00 71.25 160 VAL A C 1
ATOM 1303 O O . VAL A 1 160 ? 0.597 5.813 -16.057 1.00 71.25 160 VAL A O 1
ATOM 1306 N N . ASN A 1 161 ? 0.122 4.787 -14.116 1.00 70.81 161 ASN A N 1
ATOM 1307 C CA . ASN A 1 161 ? 0.124 3.430 -14.682 1.00 70.81 161 ASN A CA 1
ATOM 1308 C C . ASN A 1 161 ? -0.980 3.218 -15.734 1.00 70.81 161 ASN A C 1
ATOM 1310 O O . ASN A 1 161 ? -0.773 2.482 -16.698 1.00 70.81 161 ASN A O 1
ATOM 1314 N N . ILE A 1 162 ? -2.156 3.832 -15.569 1.00 72.19 162 ILE A N 1
ATOM 1315 C CA . ILE A 1 162 ? -3.220 3.775 -16.583 1.00 72.19 162 ILE A CA 1
ATOM 1316 C C . ILE A 1 162 ? -2.810 4.559 -17.829 1.00 72.19 162 ILE A C 1
ATOM 1318 O O . ILE A 1 162 ? -2.924 4.032 -18.933 1.00 72.19 162 ILE A O 1
ATOM 1322 N N . LEU A 1 163 ? -2.294 5.780 -17.668 1.00 73.06 163 LEU A N 1
ATOM 1323 C CA . LEU A 1 163 ? -1.850 6.609 -18.793 1.00 73.06 163 LEU A CA 1
ATOM 1324 C C . LEU A 1 163 ? -0.729 5.932 -19.601 1.00 73.06 163 LEU A C 1
ATOM 1326 O O . LEU A 1 163 ? -0.774 5.947 -20.830 1.00 73.06 163 LEU A O 1
ATOM 1330 N N . GLU A 1 164 ? 0.208 5.257 -18.926 1.00 68.75 164 GLU A N 1
ATOM 1331 C CA . GLU A 1 164 ? 1.275 4.464 -19.561 1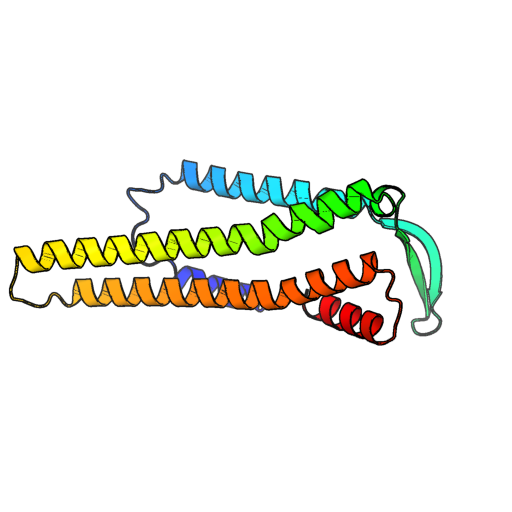.00 68.75 164 GLU A CA 1
ATOM 1332 C C . GLU A 1 164 ? 0.730 3.231 -20.317 1.00 68.75 164 GLU A C 1
ATOM 1334 O O . GLU A 1 164 ? 1.342 2.769 -21.278 1.00 68.75 164 GLU A O 1
ATOM 1339 N N . ASN A 1 165 ? -0.410 2.663 -19.905 1.00 66.94 165 ASN A N 1
ATOM 1340 C CA . ASN A 1 165 ? -1.055 1.548 -20.616 1.00 66.94 165 ASN A CA 1
ATOM 1341 C C . ASN A 1 165 ? -1.909 2.010 -21.805 1.00 66.94 165 ASN A C 1
ATOM 1343 O O . ASN A 1 165 ? -2.091 1.248 -22.751 1.00 66.94 165 ASN A O 1
ATOM 1347 N N . VAL A 1 166 ? -2.421 3.242 -21.768 1.00 74.06 166 VAL A N 1
ATOM 1348 C CA . VAL A 1 166 ? -3.210 3.848 -22.856 1.00 74.06 166 VAL A CA 1
ATOM 1349 C C . VAL A 1 166 ? -2.306 4.468 -23.941 1.00 74.06 166 VAL A C 1
ATOM 1351 O O . VAL A 1 166 ? -2.795 4.829 -25.006 1.00 74.06 166 VAL A O 1
ATOM 1354 N N . GLY A 1 167 ? -0.986 4.542 -23.716 1.00 65.56 167 GLY A N 1
ATOM 1355 C CA . GLY A 1 167 ? -0.022 5.098 -24.678 1.00 65.56 167 GLY A CA 1
ATOM 1356 C C . GLY A 1 167 ? -0.065 6.626 -24.755 1.00 65.56 167 GLY A C 1
ATOM 1357 O O . GLY A 1 167 ? 0.107 7.208 -25.824 1.00 65.56 167 GLY A O 1
ATOM 1358 N N . TYR A 1 168 ? -0.377 7.285 -23.635 1.00 66.00 168 TYR A N 1
ATOM 1359 C CA . TYR A 1 168 ? -0.607 8.727 -23.589 1.00 66.00 168 TYR A CA 1
ATOM 1360 C C . TYR A 1 168 ? 0.696 9.512 -23.332 1.00 66.00 168 TYR A C 1
ATOM 1362 O O . TYR A 1 168 ? 0.994 9.892 -22.200 1.00 66.00 168 TYR A O 1
ATOM 1370 N N . ASP A 1 169 ? 1.453 9.806 -24.391 1.00 60.00 169 ASP A N 1
ATOM 1371 C CA . ASP A 1 169 ? 2.771 10.467 -24.327 1.00 60.00 169 ASP A CA 1
ATOM 1372 C C . ASP A 1 169 ? 2.687 12.007 -24.437 1.00 60.00 169 ASP A C 1
ATOM 1374 O O . ASP A 1 169 ? 3.241 12.625 -25.344 1.00 60.00 169 ASP A O 1
ATOM 1378 N N . ASN A 1 170 ? 1.974 12.661 -23.513 1.00 69.19 170 ASN A N 1
ATOM 1379 C CA . ASN A 1 170 ? 1.810 14.127 -23.493 1.00 69.19 170 ASN A CA 1
ATOM 1380 C C . ASN A 1 170 ? 2.587 14.812 -22.348 1.00 69.19 170 ASN A C 1
ATOM 1382 O O . ASN A 1 170 ? 2.952 14.183 -21.358 1.00 69.19 170 ASN A O 1
ATOM 1386 N N . ALA A 1 171 ? 2.771 16.140 -22.415 1.00 66.25 171 ALA A N 1
ATOM 1387 C CA . ALA A 1 171 ? 3.426 16.937 -21.357 1.00 66.25 171 ALA A CA 1
ATOM 1388 C C . ALA A 1 171 ? 2.797 16.743 -19.956 1.00 66.25 171 ALA A C 1
ATOM 1390 O O . ALA A 1 171 ? 3.475 16.830 -18.932 1.00 66.25 171 ALA A O 1
ATOM 1391 N N . LEU A 1 172 ? 1.503 16.410 -19.923 1.00 66.44 172 LEU A N 1
ATOM 1392 C CA . LEU A 1 172 ? 0.748 16.072 -18.716 1.00 66.44 172 LEU A CA 1
ATOM 1393 C C . LEU A 1 172 ? 1.261 14.772 -18.061 1.00 66.44 172 LEU A C 1
ATOM 1395 O O . LEU A 1 172 ? 1.398 14.724 -16.843 1.00 66.44 172 LEU A O 1
ATOM 1399 N N . TYR A 1 173 ? 1.635 13.756 -18.850 1.00 67.50 173 TYR A N 1
ATOM 1400 C CA . TYR A 1 173 ? 2.248 12.516 -18.356 1.00 67.50 173 TYR A CA 1
ATOM 1401 C C . TYR A 1 173 ? 3.621 12.781 -17.724 1.00 67.50 173 TYR A C 1
ATOM 1403 O O . TYR A 1 173 ? 3.873 12.336 -16.607 1.00 67.50 173 TYR A O 1
ATOM 1411 N N . VAL A 1 174 ? 4.475 13.585 -18.368 1.00 65.75 174 VAL A N 1
ATOM 1412 C CA . VAL A 1 174 ? 5.799 13.954 -17.822 1.00 65.75 174 VAL A CA 1
ATOM 1413 C C . VAL A 1 174 ? 5.663 14.708 -16.493 1.00 65.75 174 VAL A C 1
ATOM 1415 O O . VAL A 1 174 ? 6.388 14.424 -15.535 1.00 65.75 174 VAL A O 1
ATOM 1418 N N . SER A 1 175 ? 4.698 15.628 -16.398 1.00 69.94 175 SER A N 1
ATOM 1419 C CA . SER A 1 175 ? 4.403 16.352 -15.158 1.00 69.94 175 SER A CA 1
ATOM 1420 C C . SER A 1 175 ? 3.884 15.414 -14.058 1.00 69.94 175 SER A C 1
ATOM 1422 O O 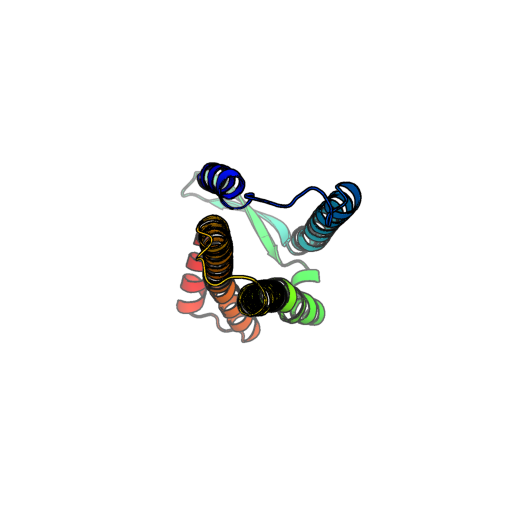. SER A 1 175 ? 4.406 15.425 -12.944 1.00 69.94 175 SER A O 1
ATOM 1424 N N . LEU A 1 176 ? 2.940 14.523 -14.382 1.00 68.38 176 LEU A N 1
ATOM 1425 C CA . LEU A 1 176 ? 2.388 13.531 -13.449 1.00 68.38 176 LEU A CA 1
ATOM 1426 C C . LEU A 1 176 ? 3.441 12.537 -12.941 1.00 68.38 176 LEU A C 1
ATOM 1428 O O . LEU A 1 176 ? 3.464 12.233 -11.750 1.00 68.38 176 LEU A O 1
ATOM 1432 N N . VAL A 1 177 ? 4.339 12.060 -13.809 1.00 65.50 177 VAL A N 1
ATOM 1433 C CA . VAL A 1 177 ? 5.468 11.194 -13.426 1.00 65.50 177 VAL A CA 1
ATOM 1434 C C . VAL A 1 177 ? 6.414 11.929 -12.477 1.00 65.50 177 VAL A C 1
ATOM 1436 O O . VAL A 1 177 ? 6.870 11.351 -11.492 1.00 65.50 177 VAL A O 1
ATOM 1439 N N . THR A 1 178 ? 6.671 13.214 -12.730 1.00 66.75 178 THR A N 1
ATOM 1440 C CA . THR A 1 178 ? 7.535 14.037 -11.872 1.00 66.75 178 THR A CA 1
ATOM 1441 C C . THR A 1 178 ? 6.919 14.234 -10.487 1.00 66.75 178 THR A C 1
ATOM 1443 O O . THR A 1 178 ? 7.609 14.050 -9.487 1.00 66.75 178 THR A O 1
ATOM 1446 N N . TYR A 1 179 ? 5.618 14.530 -10.404 1.00 68.06 179 TYR A N 1
ATOM 1447 C CA . TYR A 1 179 ? 4.919 14.646 -9.120 1.00 68.06 179 TYR A CA 1
ATOM 1448 C C . TYR A 1 179 ? 4.837 13.315 -8.371 1.00 68.06 179 TYR A C 1
ATOM 1450 O O . TYR A 1 179 ? 5.042 13.288 -7.162 1.00 68.06 179 TYR A O 1
ATOM 1458 N N . ASN A 1 180 ? 4.589 12.209 -9.075 1.00 65.69 180 ASN A N 1
ATOM 1459 C CA . ASN A 1 180 ? 4.573 10.875 -8.480 1.00 65.69 180 ASN A CA 1
ATOM 1460 C C . ASN A 1 180 ? 5.937 10.514 -7.866 1.00 65.69 180 ASN A C 1
ATOM 1462 O O . ASN A 1 180 ? 6.000 10.149 -6.698 1.00 65.69 180 ASN A O 1
ATOM 1466 N N . ASN A 1 181 ? 7.034 10.728 -8.598 1.00 63.66 181 ASN A N 1
ATOM 1467 C CA . ASN A 1 181 ? 8.390 10.494 -8.087 1.00 63.66 181 ASN A CA 1
ATOM 1468 C C . ASN A 1 181 ? 8.791 11.424 -6.931 1.00 63.66 181 ASN A C 1
ATOM 1470 O O . ASN A 1 181 ? 9.753 11.130 -6.232 1.00 63.66 181 ASN A O 1
ATOM 1474 N N . PHE A 1 182 ? 8.107 12.555 -6.754 1.00 59.28 182 PHE A N 1
ATOM 1475 C CA . PHE A 1 182 ? 8.348 13.477 -5.643 1.00 59.28 182 PHE A CA 1
ATOM 1476 C C . PHE A 1 182 ? 7.514 13.132 -4.397 1.00 59.28 182 PHE A C 1
ATOM 1478 O O . PHE A 1 182 ? 7.900 13.460 -3.278 1.00 59.28 182 PHE A O 1
ATOM 1485 N N . LEU A 1 183 ? 6.349 12.508 -4.598 1.00 52.34 183 LEU A N 1
ATOM 1486 C CA . LEU A 1 183 ? 5.426 12.078 -3.544 1.00 52.34 183 LEU A CA 1
ATOM 1487 C C . LEU A 1 183 ? 5.732 10.672 -3.000 1.00 52.34 183 LEU A C 1
ATOM 1489 O O . LEU A 1 183 ? 5.270 10.351 -1.902 1.00 52.34 183 LEU A O 1
ATOM 1493 N N . ALA A 1 184 ? 6.461 9.851 -3.761 1.00 44.78 184 ALA A N 1
ATOM 1494 C CA . ALA A 1 184 ? 6.950 8.524 -3.378 1.00 44.78 184 ALA A CA 1
ATOM 1495 C C . ALA A 1 184 ? 8.300 8.596 -2.648 1.00 44.78 184 ALA A C 1
ATOM 1497 O O . ALA A 1 184 ? 8.466 7.833 -1.667 1.00 44.78 184 ALA A O 1
#

Solvent-accessible surface area (backbone atoms only — not comparable to full-atom values): 10611 Å² total; per-residue (Å²): 113,77,63,57,59,53,46,55,50,41,58,70,67,67,63,76,84,75,83,79,80,80,59,56,68,66,61,53,50,52,50,51,51,49,52,51,52,50,49,51,60,65,53,52,55,60,62,62,28,52,36,78,78,50,72,46,77,40,79,94,74,75,42,76,42,77,40,76,41,78,22,77,59,54,69,31,63,68,52,41,46,48,48,63,54,46,50,44,43,42,59,66,44,52,47,57,52,51,51,50,52,52,53,54,49,51,51,52,49,51,51,53,51,51,55,58,52,44,78,73,73,59,98,66,86,61,65,70,57,55,53,50,52,51,52,54,51,52,46,50,53,51,52,51,51,53,50,52,53,52,40,59,58,49,48,50,49,50,52,52,56,49,37,66,73,72,67,55,90,46,75,66,45,59,52,51,52,53,52,39,69,71,72,106

Sequence (184 aa):
MTTGMSVHRYIGVCLPFKTSTLLKTARVRIFILSLLGFSLLFNITRFFEVRVVNNCFRSNINAFIPVLVPSNLRLNQTYRLIFFGWAYTILMFVLPFTLLIILNSQVLLAIRRSNRLHRRQSMVPDESLKQAERKERQISIMLIAIVLVFLSCNTLAFVVNILENVGYDNALYVSLVTYNNFLA

Mean predicted aligned error: 13.01 Å

Foldseek 3Di:
DVVVVVVVVCCVQVPPDDPDPPDPVVVVVVVVVVVVVVVCVLCVVVVQQKDFDDWDQDPVVRDTDTDIDTDPQVVDPVNLCCNVVPVCCCVQPVVLVVVLVVLVVVLVVVVVVVVVVDVPDDPDDDVVVVVVNVSSVVSSVVSVVVSVLSCVLVVLVSVLSVCVVVVPPDPVSVVSVVVNVVSD

Organism: Wuchereria bancrofti (NCBI:txid6293)

Secondary structure (DSSP, 8-state):
-HHHHHHHHHHHHH--S-TTTS--HHHHHHHHHHHHHHHHHHHHHHHHHEEEEEEEEEGGGTEEEEEEEE-HHHH-HHHHIIIIIIIHHIIIIIHHHHHHHHHHHHHHHHHHHHHHHHHHH-SS--HHHHHHHHHHHHHHHHHHHHHHHHHHHHHHHHHHHHHHHHT--SHHHHHHHHHHHHH-

Radius of gyration: 23.32 Å; Cα contacts (8 Å, |Δi|>4): 90; chains: 1; bounding box: 59×35×62 Å